Protein AF-A0A353GLT2-F1 (afdb_monomer_lite)

Structure (mmCIF, N/CA/C/O backbone):
data_AF-A0A353GLT2-F1
#
_entry.id   AF-A0A353GLT2-F1
#
loop_
_atom_site.group_PDB
_atom_site.id
_atom_site.type_symbol
_atom_site.label_atom_id
_atom_site.label_alt_id
_atom_site.label_comp_id
_atom_site.label_asym_id
_atom_site.label_entity_id
_atom_site.label_seq_id
_atom_site.pdbx_PDB_ins_code
_atom_site.Cartn_x
_atom_site.Cartn_y
_atom_site.Cartn_z
_atom_site.occupancy
_atom_site.B_iso_or_equiv
_atom_site.auth_seq_id
_atom_site.auth_comp_id
_atom_site.auth_asym_id
_atom_site.auth_atom_id
_atom_site.pdbx_PDB_model_num
ATOM 1 N N . ASP A 1 1 ? -10.070 1.207 3.760 1.00 70.69 1 ASP A N 1
ATOM 2 C CA . ASP A 1 1 ? -9.762 -0.232 3.714 1.00 70.69 1 ASP A CA 1
ATOM 3 C C . ASP A 1 1 ? -10.805 -1.012 4.512 1.00 70.69 1 ASP A C 1
ATOM 5 O O . ASP A 1 1 ? -11.382 -0.436 5.434 1.00 70.69 1 ASP A O 1
ATOM 9 N N . LYS A 1 2 ? -11.068 -2.282 4.187 1.00 75.44 2 LYS A N 1
ATOM 10 C CA . LYS A 1 2 ? -11.924 -3.151 5.017 1.00 75.44 2 LYS A CA 1
ATOM 11 C C . LYS A 1 2 ? -11.294 -3.364 6.392 1.00 75.44 2 LYS A C 1
ATOM 13 O O . LYS A 1 2 ? -11.981 -3.289 7.410 1.00 75.44 2 LYS A O 1
ATOM 18 N N . THR A 1 3 ? -9.976 -3.530 6.427 1.00 83.00 3 THR A N 1
ATOM 19 C CA . THR A 1 3 ? -9.199 -3.740 7.655 1.00 83.00 3 THR A CA 1
ATOM 20 C C . THR A 1 3 ? -9.254 -2.532 8.595 1.00 83.00 3 THR A C 1
ATOM 22 O O . THR A 1 3 ? -9.370 -2.700 9.808 1.00 83.00 3 THR A O 1
ATOM 25 N N . GLN A 1 4 ? -9.346 -1.312 8.059 1.00 86.38 4 GLN A N 1
ATOM 26 C CA . GLN A 1 4 ? -9.577 -0.086 8.841 1.00 86.38 4 GLN A CA 1
ATOM 27 C C . GLN A 1 4 ? -10.949 -0.052 9.530 1.00 86.38 4 GLN A C 1
ATOM 29 O O . GLN A 1 4 ? -11.086 0.472 10.637 1.00 86.38 4 GLN A O 1
ATOM 34 N N . LEU A 1 5 ? -11.982 -0.614 8.901 1.00 81.19 5 LEU A N 1
ATOM 35 C CA . LEU A 1 5 ? -13.311 -0.721 9.504 1.00 81.19 5 LEU A CA 1
ATOM 36 C C . LEU A 1 5 ? -13.355 -1.819 10.580 1.00 81.19 5 LEU A C 1
ATOM 38 O O . LEU A 1 5 ? -14.025 -1.647 11.603 1.00 81.19 5 LEU A O 1
ATOM 42 N N . VAL A 1 6 ? -12.586 -2.900 10.405 1.00 83.56 6 VAL A N 1
ATOM 43 C CA . VAL A 1 6 ? -12.339 -3.907 11.454 1.00 83.56 6 VAL A CA 1
ATOM 44 C C . VAL A 1 6 ? -11.598 -3.273 12.637 1.00 83.56 6 VAL A C 1
ATOM 46 O O . VAL A 1 6 ? -12.031 -3.416 13.783 1.00 83.56 6 VAL A O 1
ATOM 49 N N . ALA A 1 7 ? -10.544 -2.494 12.378 1.00 86.44 7 ALA A N 1
ATOM 50 C CA . ALA A 1 7 ? -9.802 -1.751 13.396 1.00 86.44 7 ALA A CA 1
ATOM 51 C C . ALA A 1 7 ? -10.704 -0.786 14.180 1.00 86.44 7 ALA A C 1
ATOM 53 O O . ALA A 1 7 ? -10.663 -0.761 15.414 1.00 86.44 7 ALA A O 1
ATOM 54 N N . LEU A 1 8 ? -11.565 -0.038 13.482 1.00 87.25 8 LEU A N 1
ATOM 55 C CA . LEU A 1 8 ? -12.556 0.839 14.101 1.00 87.25 8 LEU A CA 1
ATOM 56 C C . LEU A 1 8 ? -13.524 0.050 14.991 1.00 87.25 8 LEU A C 1
ATOM 58 O O . LEU A 1 8 ? -13.690 0.398 16.161 1.00 87.25 8 LEU A O 1
ATOM 62 N N . THR A 1 9 ? -14.116 -1.027 14.473 1.00 83.69 9 THR A N 1
ATOM 63 C CA . THR A 1 9 ? -15.054 -1.881 15.221 1.00 83.69 9 THR A CA 1
ATOM 64 C C . THR A 1 9 ? -14.408 -2.405 16.506 1.00 83.69 9 THR A C 1
ATOM 66 O O . THR A 1 9 ? -14.921 -2.177 17.606 1.00 83.69 9 THR A O 1
ATOM 69 N N . LEU A 1 10 ? -13.212 -2.991 16.412 1.00 86.00 10 LEU A N 1
ATOM 70 C CA . LEU A 1 10 ? -12.469 -3.490 17.573 1.00 86.00 10 LEU A CA 1
ATOM 71 C C . LEU A 1 10 ? -12.121 -2.371 18.566 1.00 86.00 10 LEU A C 1
ATOM 73 O O . LEU A 1 10 ? -12.234 -2.565 19.777 1.00 86.00 10 LEU A O 1
ATOM 77 N N . ALA A 1 11 ? -11.760 -1.180 18.083 1.00 87.75 11 ALA A N 1
ATOM 78 C CA . ALA A 1 11 ? -11.458 -0.027 18.930 1.00 87.75 11 ALA A CA 1
ATOM 79 C C . ALA A 1 11 ? -12.693 0.579 19.619 1.00 87.75 11 ALA A C 1
ATOM 81 O O . ALA A 1 11 ? -12.526 1.294 20.616 1.00 87.75 11 ALA A O 1
ATOM 82 N N . THR A 1 12 ? -13.904 0.339 19.100 1.00 86.19 12 THR A N 1
ATOM 83 C CA . THR A 1 12 ? -15.168 0.712 19.763 1.00 86.19 12 THR A CA 1
ATOM 84 C C . THR A 1 12 ? -15.592 -0.297 20.826 1.00 86.19 12 THR A C 1
ATOM 86 O O . THR A 1 12 ? -16.134 0.106 21.851 1.00 86.19 12 THR A O 1
ATOM 89 N N . CYS A 1 13 ? -15.281 -1.581 20.633 1.00 83.50 13 CYS A N 1
ATOM 90 C CA . CYS A 1 13 ? -15.676 -2.648 21.553 1.00 83.50 13 CYS A CA 1
ATOM 91 C C . CYS A 1 13 ? -14.658 -2.925 22.669 1.00 83.50 13 CYS A C 1
ATOM 93 O O . CYS A 1 13 ? -15.031 -3.395 23.743 1.00 83.50 13 CYS A O 1
ATOM 95 N N . TYR A 1 14 ? -13.377 -2.616 22.447 1.00 86.50 14 TYR A N 1
ATOM 96 C CA . TYR A 1 14 ? -12.291 -2.911 23.383 1.00 86.50 14 TYR A CA 1
ATOM 97 C C . TYR A 1 14 ? -11.429 -1.685 23.706 1.00 86.50 14 TYR A C 1
ATOM 99 O O . TYR A 1 14 ? -11.535 -0.618 23.100 1.00 86.50 14 TYR A O 1
ATOM 107 N N . ASN A 1 15 ? -10.527 -1.839 24.684 1.00 89.62 15 ASN A N 1
ATOM 108 C CA . ASN A 1 15 ? -9.587 -0.785 25.056 1.00 89.62 15 ASN A CA 1
ATOM 109 C C . ASN A 1 15 ? -8.701 -0.404 23.858 1.00 89.62 15 ASN A C 1
ATOM 111 O O . ASN A 1 15 ? -7.889 -1.202 23.390 1.00 89.62 15 ASN A O 1
ATOM 115 N N . THR A 1 16 ? -8.816 0.847 23.410 1.00 88.88 16 THR A N 1
ATOM 116 C CA . THR A 1 16 ? -8.145 1.345 22.201 1.00 88.88 16 THR A CA 1
ATOM 117 C C . THR A 1 16 ? -6.628 1.219 22.256 1.00 88.88 16 THR A C 1
ATOM 119 O O . THR A 1 16 ? -6.019 0.944 21.231 1.00 88.88 16 THR A O 1
ATOM 122 N N . LYS A 1 17 ? -6.000 1.342 23.433 1.00 91.75 17 LYS A N 1
ATOM 123 C CA . LYS A 1 17 ? -4.542 1.179 23.553 1.00 91.75 17 LYS A CA 1
ATOM 124 C C . LYS A 1 17 ? -4.117 -0.258 23.249 1.00 91.75 17 LYS A C 1
ATOM 126 O O . LYS A 1 17 ? -3.126 -0.467 22.565 1.00 91.75 17 LYS A O 1
ATOM 131 N N . VAL A 1 18 ? -4.878 -1.239 23.737 1.00 91.06 18 VAL A N 1
ATOM 132 C CA . VAL A 1 18 ? -4.608 -2.666 23.492 1.00 91.06 18 VAL A CA 1
ATOM 133 C C . VAL A 1 18 ? -4.852 -3.014 22.025 1.00 91.06 18 VAL A C 1
ATOM 135 O O . VAL A 1 18 ? -4.057 -3.739 21.435 1.00 91.06 18 VAL A O 1
ATOM 138 N N . VAL A 1 19 ? -5.913 -2.459 21.432 1.00 90.94 19 VAL A N 1
ATOM 139 C CA . VAL A 1 19 ? -6.234 -2.638 20.008 1.00 90.94 19 VAL A CA 1
ATOM 140 C C . VAL A 1 19 ? -5.130 -2.058 19.124 1.00 90.94 19 VAL A C 1
ATOM 142 O O . VAL A 1 19 ? -4.618 -2.768 18.268 1.00 90.94 19 VAL A O 1
ATOM 145 N N . LEU A 1 20 ? -4.695 -0.820 19.379 1.00 92.31 20 LEU A N 1
ATOM 146 C CA . LEU A 1 20 ? -3.608 -0.185 18.626 1.00 92.31 20 LEU A CA 1
ATOM 147 C C . LEU A 1 20 ? -2.301 -0.977 18.714 1.00 92.31 20 LEU A C 1
ATOM 149 O O . LEU A 1 20 ? -1.625 -1.136 17.706 1.00 92.31 20 LEU A O 1
ATOM 153 N N . TRP A 1 21 ? -1.962 -1.520 19.886 1.00 94.69 21 TRP A N 1
ATOM 154 C CA . TRP A 1 21 ? -0.794 -2.392 20.019 1.00 94.69 21 TRP A CA 1
ATOM 155 C C . TRP A 1 21 ? -0.944 -3.705 19.243 1.00 94.69 21 TRP A C 1
ATOM 157 O O . TRP A 1 21 ? 0.027 -4.159 18.640 1.00 94.69 21 TRP A O 1
ATOM 167 N N . GLY A 1 22 ? -2.134 -4.312 19.246 1.00 93.56 22 GLY A N 1
ATOM 168 C CA . GLY A 1 22 ? -2.417 -5.522 18.468 1.00 93.56 22 GLY A CA 1
ATOM 169 C C . GLY A 1 22 ? -2.283 -5.286 16.962 1.00 93.56 22 GLY A C 1
ATOM 170 O O . GLY A 1 22 ? -1.618 -6.067 16.284 1.00 93.56 22 GLY A O 1
ATOM 171 N N . ILE A 1 23 ? -2.849 -4.180 16.470 1.00 93.69 23 ILE A N 1
ATOM 172 C CA . ILE A 1 23 ? -2.723 -3.738 15.074 1.00 93.69 23 ILE A CA 1
ATOM 173 C C . ILE A 1 23 ? -1.253 -3.481 14.747 1.00 93.69 23 ILE A C 1
ATOM 175 O O . ILE A 1 23 ? -0.729 -4.106 13.841 1.00 93.69 23 ILE A O 1
ATOM 179 N N . PHE A 1 24 ? -0.552 -2.667 15.543 1.00 95.50 24 PHE A N 1
ATOM 180 C CA . PHE A 1 24 ? 0.855 -2.327 15.311 1.00 95.50 24 PHE A CA 1
ATOM 181 C C . PHE A 1 24 ? 1.741 -3.561 15.104 1.00 95.50 24 PHE A C 1
ATOM 183 O O . PHE A 1 24 ? 2.490 -3.628 14.132 1.00 95.50 24 PHE A O 1
ATOM 190 N N . TRP A 1 25 ? 1.656 -4.551 15.998 1.00 96.06 25 TRP A N 1
ATOM 191 C CA . TRP A 1 25 ? 2.463 -5.767 15.874 1.00 96.06 25 TRP A CA 1
ATOM 192 C C . TRP A 1 25 ? 2.045 -6.630 14.684 1.00 96.06 25 TRP A C 1
ATOM 194 O O . TRP A 1 25 ? 2.903 -7.253 14.052 1.00 96.06 25 TRP A O 1
ATOM 204 N N . SER A 1 26 ? 0.753 -6.652 14.362 1.00 94.31 26 SER A N 1
ATOM 205 C CA . SER A 1 26 ? 0.239 -7.350 13.187 1.00 94.31 26 SER A CA 1
ATOM 206 C C . SER A 1 26 ? 0.770 -6.722 11.898 1.00 94.31 26 SER A C 1
ATOM 208 O O . SER A 1 26 ? 1.433 -7.401 11.112 1.00 94.31 26 SER A O 1
ATOM 210 N N . THR A 1 27 ? 0.611 -5.404 11.756 1.00 94.00 27 THR A N 1
ATOM 211 C CA . THR A 1 27 ? 1.159 -4.592 10.668 1.00 94.00 27 THR A CA 1
ATOM 212 C C . THR A 1 27 ? 2.665 -4.800 10.533 1.00 94.00 27 THR A C 1
ATOM 214 O O . THR A 1 27 ? 3.154 -5.118 9.455 1.00 94.00 27 THR A O 1
ATOM 217 N N . LEU A 1 28 ? 3.423 -4.711 11.627 1.00 95.62 28 LEU A N 1
ATOM 218 C CA . LEU A 1 28 ? 4.871 -4.921 11.593 1.00 95.62 28 LEU A CA 1
ATOM 219 C C . LEU A 1 28 ? 5.236 -6.295 11.006 1.00 95.62 28 LEU A C 1
ATOM 221 O O . LEU A 1 28 ? 6.140 -6.389 10.175 1.00 95.62 28 LEU A O 1
ATOM 225 N N . THR A 1 29 ? 4.513 -7.340 11.420 1.00 95.31 29 THR A N 1
ATOM 226 C CA . THR A 1 29 ? 4.742 -8.729 10.995 1.00 95.31 29 THR A CA 1
ATOM 227 C C . THR A 1 29 ? 4.375 -8.947 9.531 1.00 95.31 29 THR A C 1
ATOM 229 O O . THR A 1 29 ? 5.128 -9.578 8.787 1.00 95.31 29 THR A O 1
ATOM 232 N N . ILE A 1 30 ? 3.239 -8.418 9.082 1.00 95.19 30 ILE A N 1
ATOM 233 C CA . ILE A 1 30 ? 2.809 -8.621 7.699 1.00 95.19 30 ILE A CA 1
ATOM 234 C C . ILE A 1 30 ? 3.645 -7.785 6.729 1.00 95.19 30 ILE A C 1
ATOM 236 O O . ILE A 1 30 ? 4.042 -8.281 5.678 1.00 95.19 30 ILE A O 1
ATOM 240 N N . HIS A 1 31 ? 4.033 -6.568 7.117 1.00 95.25 31 HIS A N 1
ATOM 241 C CA . HIS A 1 31 ? 4.863 -5.696 6.290 1.00 95.25 31 HIS A CA 1
ATOM 242 C C . HIS A 1 31 ? 6.308 -6.191 6.189 1.00 95.25 31 HIS A C 1
ATOM 244 O O . HIS A 1 31 ? 6.886 -6.118 5.105 1.00 95.25 31 HIS A O 1
ATOM 250 N N . ILE A 1 32 ? 6.903 -6.734 7.264 1.00 96.19 32 ILE A N 1
ATOM 251 C CA . ILE A 1 32 ? 8.247 -7.333 7.171 1.00 96.19 32 ILE A CA 1
ATOM 252 C C . ILE A 1 32 ? 8.231 -8.576 6.277 1.00 96.19 32 ILE A C 1
ATOM 254 O O . ILE A 1 32 ? 9.128 -8.751 5.451 1.00 96.19 32 ILE A O 1
ATOM 258 N N . PHE A 1 33 ? 7.189 -9.406 6.389 1.00 96.00 33 PHE A N 1
ATOM 259 C CA . PHE A 1 33 ? 7.011 -10.588 5.552 1.00 96.00 33 PHE A CA 1
ATOM 260 C C . PHE A 1 33 ? 6.812 -10.205 4.082 1.00 96.00 33 PHE A C 1
ATOM 262 O O . PHE A 1 33 ? 7.517 -10.696 3.201 1.00 96.00 33 PHE A O 1
ATOM 269 N N . SER A 1 34 ? 5.918 -9.253 3.825 1.00 95.50 34 SER A N 1
ATOM 270 C CA . SER A 1 34 ? 5.623 -8.727 2.497 1.00 95.50 34 SER A CA 1
ATOM 271 C C . SER A 1 34 ? 6.847 -8.090 1.839 1.00 95.50 34 SER A C 1
ATOM 273 O O . SER A 1 34 ? 7.169 -8.397 0.691 1.00 95.50 34 SER A O 1
ATOM 275 N N . ALA A 1 35 ? 7.565 -7.227 2.560 1.00 95.50 35 ALA A N 1
ATOM 276 C CA . ALA A 1 35 ? 8.791 -6.623 2.057 1.00 95.50 35 ALA A CA 1
ATOM 277 C C . ALA A 1 35 ? 9.889 -7.678 1.847 1.00 95.50 35 ALA A C 1
ATOM 279 O O . ALA A 1 35 ? 10.678 -7.568 0.910 1.00 95.50 35 ALA A O 1
ATOM 280 N N . GLY A 1 36 ? 9.923 -8.722 2.681 1.00 95.38 36 GLY A N 1
ATOM 281 C CA . GLY A 1 36 ? 10.825 -9.861 2.534 1.00 95.38 36 GLY A CA 1
ATOM 282 C C . GLY A 1 36 ? 10.584 -10.611 1.226 1.00 95.38 36 GLY A C 1
ATOM 283 O O . GLY A 1 36 ? 11.531 -10.834 0.476 1.00 95.38 36 GLY A O 1
ATOM 284 N N . ILE A 1 37 ? 9.323 -10.920 0.906 1.00 94.69 37 ILE A N 1
ATOM 285 C CA . ILE A 1 37 ? 8.940 -11.517 -0.384 1.00 94.69 37 ILE A CA 1
ATOM 286 C C . ILE A 1 37 ? 9.356 -10.602 -1.538 1.00 94.69 37 ILE A C 1
ATOM 288 O O . ILE A 1 37 ? 9.985 -11.068 -2.487 1.00 94.69 37 ILE A O 1
ATOM 292 N N . GLY A 1 38 ? 9.057 -9.303 -1.443 1.00 93.44 38 GLY A N 1
ATOM 293 C CA . GLY A 1 38 ? 9.443 -8.327 -2.464 1.00 93.44 38 GLY A CA 1
ATOM 294 C C . GLY A 1 38 ? 10.950 -8.318 -2.706 1.00 93.44 38 GLY A C 1
ATOM 295 O O . GLY A 1 38 ? 11.388 -8.455 -3.843 1.00 93.44 38 GLY A O 1
ATOM 296 N N . ARG A 1 39 ? 11.753 -8.290 -1.638 1.00 94.50 39 ARG A N 1
ATOM 297 C CA . ARG A 1 39 ? 13.218 -8.363 -1.720 1.00 94.50 39 ARG A CA 1
ATOM 298 C C . ARG A 1 39 ? 13.706 -9.652 -2.387 1.00 94.50 39 ARG A C 1
ATOM 300 O O . ARG A 1 39 ? 14.653 -9.596 -3.168 1.00 94.50 39 ARG A O 1
ATOM 307 N N . LEU A 1 40 ? 13.098 -10.798 -2.072 1.00 93.25 40 LEU A N 1
ATOM 308 C CA . LEU A 1 40 ? 13.457 -12.078 -2.690 1.00 93.25 40 LEU A CA 1
ATOM 309 C C . LEU A 1 40 ? 13.174 -12.055 -4.195 1.00 93.25 40 LEU A C 1
ATOM 311 O O . LEU A 1 40 ? 14.047 -12.399 -4.984 1.00 93.25 40 LEU A O 1
ATOM 315 N N . ILE A 1 41 ? 11.994 -11.583 -4.598 1.00 90.62 41 ILE A N 1
ATOM 316 C CA . ILE A 1 41 ? 11.620 -11.442 -6.013 1.00 90.62 41 ILE A CA 1
ATOM 317 C C . ILE A 1 41 ? 12.554 -10.449 -6.723 1.00 90.62 41 ILE A C 1
ATOM 319 O O . ILE A 1 41 ? 13.069 -10.739 -7.804 1.00 90.62 41 ILE A O 1
ATOM 323 N N . GLY A 1 42 ? 12.816 -9.303 -6.091 1.00 88.38 42 GLY A N 1
ATOM 324 C CA . GLY A 1 42 ? 13.656 -8.234 -6.626 1.00 8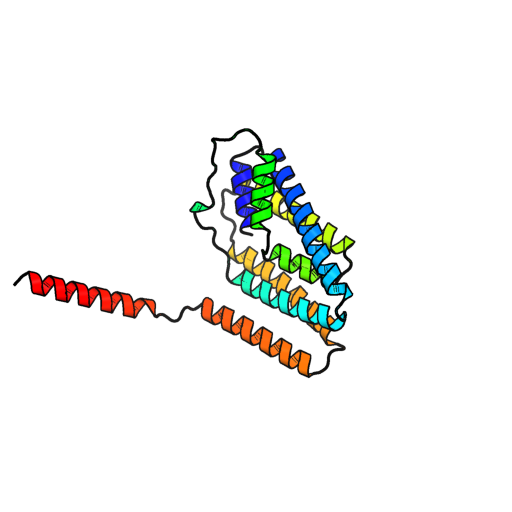8.38 42 GLY A CA 1
ATOM 325 C C . GLY A 1 42 ? 15.118 -8.636 -6.825 1.00 88.38 42 GLY A C 1
ATOM 326 O O . GLY A 1 42 ? 15.778 -8.131 -7.726 1.00 88.38 42 GLY A O 1
ATOM 327 N N . GLY A 1 43 ? 15.622 -9.589 -6.035 1.00 87.56 43 GLY A N 1
ATOM 328 C CA . GLY A 1 43 ? 16.978 -10.122 -6.186 1.00 87.56 43 GLY A CA 1
ATOM 329 C C . GLY A 1 43 ? 17.173 -11.043 -7.396 1.00 87.56 43 GLY A C 1
ATOM 330 O O . GLY A 1 43 ? 18.313 -11.287 -7.788 1.00 87.56 43 GLY A O 1
ATOM 331 N N . HIS A 1 44 ? 16.090 -11.554 -7.988 1.00 90.75 44 HIS A N 1
ATOM 332 C CA . HIS A 1 44 ? 16.145 -12.537 -9.076 1.00 90.75 44 HIS A CA 1
ATOM 333 C C . HIS A 1 44 ? 15.688 -11.999 -10.436 1.00 90.75 44 HIS A C 1
ATOM 335 O O . HIS A 1 44 ? 15.901 -12.663 -11.451 1.00 90.75 44 HIS A O 1
ATOM 341 N N . LEU A 1 45 ? 15.075 -10.816 -10.481 1.00 86.81 45 LEU A N 1
ATOM 342 C CA . LEU A 1 45 ? 14.538 -10.227 -11.705 1.00 86.81 45 LEU A CA 1
ATOM 343 C C . LEU A 1 45 ? 15.307 -8.956 -12.105 1.00 86.81 45 LEU A C 1
ATOM 345 O O . LEU A 1 45 ? 15.782 -8.223 -11.239 1.00 86.81 45 LEU A O 1
ATOM 349 N N . PRO A 1 46 ? 15.425 -8.643 -13.409 1.00 89.44 46 PRO A N 1
ATOM 350 C CA . PRO A 1 46 ? 16.029 -7.387 -13.842 1.00 89.44 46 PRO A CA 1
ATOM 351 C C . PRO A 1 46 ? 15.202 -6.182 -13.377 1.00 89.44 46 PRO A C 1
ATOM 353 O O . PRO A 1 46 ? 13.990 -6.145 -13.592 1.00 89.44 46 PRO A O 1
ATOM 356 N N . THR A 1 47 ? 15.860 -5.156 -12.834 1.00 87.56 47 THR A N 1
ATOM 357 C CA . THR A 1 47 ? 15.215 -3.955 -12.270 1.00 87.56 47 THR A CA 1
ATOM 358 C C . THR A 1 47 ? 14.219 -3.301 -13.233 1.00 87.56 47 THR A C 1
ATOM 360 O O . THR A 1 47 ? 13.095 -3.017 -12.842 1.00 87.56 47 THR A O 1
ATOM 363 N N . ASN A 1 48 ? 14.551 -3.174 -14.521 1.00 90.56 48 ASN A N 1
ATOM 364 C CA . ASN A 1 48 ? 13.654 -2.567 -15.518 1.00 90.56 48 ASN A CA 1
ATOM 365 C C . ASN A 1 48 ? 12.308 -3.315 -15.630 1.00 90.56 48 ASN A C 1
ATOM 367 O O . ASN A 1 48 ? 11.244 -2.701 -15.660 1.00 90.56 48 ASN A O 1
ATOM 371 N N . TRP A 1 49 ? 12.350 -4.654 -15.633 1.00 90.38 49 TRP A N 1
ATOM 372 C CA . TRP A 1 49 ? 11.148 -5.491 -15.662 1.00 90.38 49 TRP A CA 1
ATOM 373 C C . TRP A 1 49 ? 10.352 -5.379 -14.367 1.00 90.38 49 TRP A C 1
ATOM 375 O O . TRP A 1 49 ? 9.124 -5.374 -14.413 1.00 90.38 49 TRP A O 1
ATOM 385 N N . ILE A 1 50 ? 11.038 -5.259 -13.228 1.00 90.75 50 ILE A N 1
ATOM 386 C CA . ILE A 1 50 ? 10.383 -5.101 -11.932 1.00 90.75 50 ILE A CA 1
ATOM 387 C C . ILE A 1 50 ? 9.636 -3.768 -11.862 1.00 90.75 50 ILE A C 1
ATOM 389 O O . ILE A 1 50 ? 8.456 -3.780 -11.534 1.00 90.75 50 ILE A O 1
ATOM 393 N N . HIS A 1 51 ? 10.270 -2.640 -12.203 1.00 90.88 51 HIS A N 1
ATOM 394 C CA . HIS A 1 51 ? 9.604 -1.328 -12.187 1.00 90.88 51 HIS A CA 1
ATOM 395 C C . HIS A 1 51 ? 8.418 -1.295 -13.158 1.00 90.88 51 HIS A C 1
ATOM 397 O O . HIS A 1 51 ? 7.333 -0.838 -12.799 1.00 90.88 51 HIS A O 1
ATOM 403 N N . PHE A 1 52 ? 8.577 -1.872 -14.352 1.00 93.19 52 PHE A N 1
ATOM 404 C CA . PHE A 1 52 ? 7.502 -1.930 -15.339 1.00 93.19 52 PHE A CA 1
ATOM 405 C C . PHE A 1 52 ? 6.318 -2.788 -14.863 1.00 93.19 52 PHE A C 1
ATOM 407 O O . PHE A 1 52 ? 5.169 -2.347 -14.905 1.00 93.19 52 PHE A O 1
ATOM 414 N N . ALA A 1 53 ? 6.587 -3.994 -14.352 1.00 92.69 53 ALA A N 1
ATOM 415 C CA . ALA A 1 53 ? 5.559 -4.880 -13.807 1.00 92.69 53 ALA A CA 1
ATOM 416 C C . ALA A 1 53 ? 4.897 -4.292 -12.553 1.00 92.69 53 ALA A C 1
ATOM 418 O O . ALA A 1 53 ? 3.679 -4.385 -12.400 1.00 92.69 53 ALA A O 1
ATOM 419 N N . ALA A 1 54 ? 5.680 -3.643 -11.690 1.00 91.94 54 ALA A N 1
ATOM 420 C CA . ALA A 1 54 ? 5.177 -2.930 -10.530 1.00 91.94 54 ALA A CA 1
ATOM 421 C C . ALA A 1 54 ? 4.201 -1.837 -10.948 1.00 91.94 54 ALA A C 1
ATOM 423 O O . ALA A 1 54 ? 3.090 -1.775 -10.427 1.00 91.94 54 ALA A O 1
ATOM 424 N N . GLY A 1 55 ? 4.566 -1.032 -11.944 1.00 93.94 55 GLY A N 1
ATOM 425 C CA . GLY A 1 55 ? 3.691 0.011 -12.447 1.00 93.94 55 GLY A CA 1
ATOM 426 C C . GLY A 1 55 ? 2.370 -0.534 -13.006 1.00 93.94 55 GLY A C 1
ATOM 427 O O . GLY A 1 55 ? 1.308 -0.013 -12.667 1.00 93.94 55 GLY A O 1
ATOM 428 N N . LEU A 1 56 ? 2.396 -1.651 -13.747 1.00 95.19 56 LEU A N 1
ATOM 429 C CA . LEU A 1 56 ? 1.175 -2.351 -14.182 1.00 95.19 56 LEU A CA 1
ATOM 430 C C . LEU A 1 56 ? 0.322 -2.840 -12.998 1.00 95.19 56 LEU A C 1
ATOM 432 O O . LEU A 1 56 ? -0.904 -2.713 -13.031 1.00 95.19 56 LEU A O 1
ATOM 436 N N . ALA A 1 57 ? 0.950 -3.362 -11.941 1.00 93.56 57 ALA A N 1
ATOM 437 C CA . ALA A 1 57 ? 0.248 -3.774 -10.727 1.00 93.56 57 ALA A CA 1
ATOM 438 C C . ALA A 1 57 ? -0.413 -2.579 -10.017 1.00 93.56 57 ALA A C 1
ATOM 440 O O . ALA A 1 57 ? -1.579 -2.673 -9.640 1.00 93.56 57 ALA A O 1
ATOM 441 N N . PHE A 1 58 ? 0.269 -1.432 -9.921 1.00 93.88 58 PHE A N 1
ATOM 442 C CA . PHE A 1 58 ? -0.291 -0.184 -9.386 1.00 93.88 58 PHE A CA 1
ATOM 443 C C . PHE A 1 58 ? -1.508 0.304 -10.193 1.00 93.88 58 PHE A C 1
ATOM 445 O O . PHE A 1 58 ? -2.507 0.707 -9.594 1.00 93.88 58 PHE A O 1
ATOM 452 N N . ILE A 1 59 ? -1.493 0.192 -11.530 1.00 95.44 59 ILE A N 1
ATOM 453 C CA . ILE A 1 59 ? -2.691 0.449 -12.351 1.00 95.44 59 ILE A CA 1
ATOM 454 C C . ILE A 1 59 ? -3.825 -0.519 -11.983 1.00 95.44 59 ILE A C 1
ATOM 456 O O . ILE A 1 59 ? -4.965 -0.095 -11.780 1.00 95.44 59 ILE A O 1
ATOM 460 N N . GLY A 1 60 ? -3.520 -1.810 -11.835 1.00 92.88 60 GLY A N 1
ATOM 461 C CA . GLY A 1 60 ? -4.485 -2.812 -11.379 1.00 92.88 60 GLY A CA 1
ATOM 462 C C . GLY A 1 60 ? -5.091 -2.485 -10.010 1.00 92.88 60 GLY A C 1
ATOM 463 O O . GLY A 1 60 ? -6.313 -2.528 -9.855 1.00 92.88 60 GLY A O 1
ATOM 464 N N . PHE A 1 61 ? -4.271 -2.091 -9.033 1.00 91.00 61 PHE A N 1
ATOM 465 C CA . PHE A 1 61 ? -4.732 -1.704 -7.698 1.00 91.00 61 PHE A CA 1
ATOM 466 C C . PHE A 1 61 ? -5.577 -0.431 -7.716 1.00 91.00 61 PHE A C 1
ATOM 468 O O . PHE A 1 61 ? -6.575 -0.370 -6.998 1.00 91.00 61 PHE A O 1
ATOM 475 N N . GLY A 1 62 ? -5.249 0.552 -8.559 1.00 92.44 62 GLY A N 1
ATOM 476 C CA . GLY A 1 62 ? -6.078 1.745 -8.748 1.00 92.44 62 GLY A CA 1
ATOM 477 C C . GLY A 1 62 ? -7.465 1.404 -9.302 1.00 92.44 62 GLY A C 1
ATOM 478 O O . GLY A 1 62 ? -8.479 1.848 -8.763 1.00 92.44 62 GLY A O 1
ATOM 479 N N . LEU A 1 63 ? -7.534 0.533 -10.315 1.00 92.25 63 LEU A N 1
ATOM 480 C CA . LEU A 1 63 ? -8.809 0.052 -10.861 1.00 92.25 63 LEU A CA 1
ATOM 481 C C . LEU A 1 63 ? -9.605 -0.761 -9.835 1.00 92.25 63 LEU A C 1
ATOM 483 O O . LEU A 1 63 ? -10.806 -0.544 -9.678 1.00 92.25 63 LEU A O 1
ATOM 487 N N . TRP A 1 64 ? -8.955 -1.663 -9.095 1.00 88.62 64 TRP A N 1
ATOM 488 C CA . TRP A 1 64 ? -9.628 -2.409 -8.033 1.00 88.62 64 TRP A CA 1
ATOM 489 C C . TRP A 1 64 ? -10.156 -1.453 -6.959 1.00 88.62 64 TRP A C 1
ATOM 491 O O . TRP A 1 64 ? -11.308 -1.557 -6.548 1.00 88.62 64 TRP A O 1
ATOM 501 N N . THR A 1 65 ? -9.361 -0.478 -6.528 1.00 87.25 65 THR A N 1
ATOM 502 C CA . THR A 1 65 ? -9.760 0.489 -5.495 1.00 87.25 65 THR A CA 1
ATOM 503 C C . THR A 1 65 ? -10.986 1.309 -5.909 1.00 87.25 65 THR A C 1
ATOM 505 O O . THR A 1 65 ? -11.894 1.474 -5.094 1.00 87.25 65 THR A O 1
ATOM 508 N N . LEU A 1 66 ? -11.096 1.723 -7.180 1.00 87.12 66 LEU A N 1
ATOM 509 C CA . LEU A 1 66 ? -12.291 2.402 -7.713 1.00 87.12 66 LEU A CA 1
ATOM 510 C C . LEU A 1 66 ? -13.563 1.548 -7.701 1.00 87.12 66 LEU A C 1
ATOM 512 O O . LEU A 1 66 ? -14.667 2.097 -7.722 1.00 87.12 66 LEU A O 1
ATOM 516 N N . ARG A 1 67 ? -13.434 0.217 -7.716 1.00 83.50 67 ARG A N 1
ATOM 51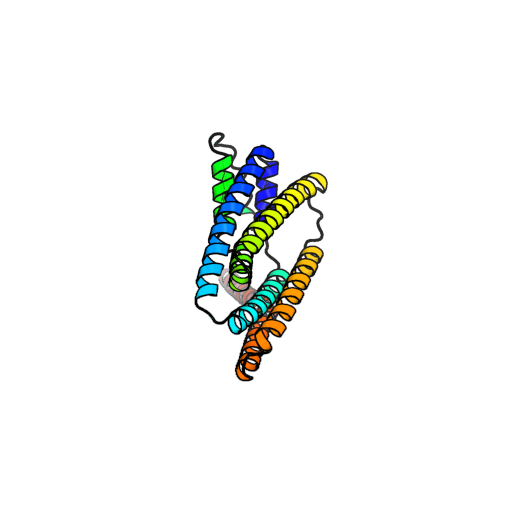7 C CA . ARG A 1 67 ? -14.587 -0.692 -7.651 1.00 83.50 67 ARG A CA 1
ATOM 518 C C . ARG A 1 67 ? -15.290 -0.600 -6.294 1.00 83.50 67 ARG A C 1
ATOM 520 O O . ARG A 1 67 ? -16.501 -0.804 -6.227 1.00 83.50 67 ARG A O 1
ATOM 527 N N . GLY A 1 68 ? -14.535 -0.266 -5.251 1.00 72.94 68 GLY A N 1
ATOM 528 C CA . GLY A 1 68 ? -14.985 -0.309 -3.871 1.00 72.94 68 GLY A CA 1
ATOM 529 C C . GLY A 1 68 ? -15.035 -1.733 -3.323 1.00 72.94 68 GLY A C 1
ATOM 530 O O . GLY A 1 68 ? -15.107 -2.719 -4.063 1.00 72.94 68 GLY A O 1
ATOM 531 N N . ASP A 1 69 ? -14.975 -1.818 -2.002 1.00 66.12 69 ASP A N 1
ATOM 532 C CA . ASP A 1 69 ? -14.984 -3.058 -1.242 1.00 66.12 69 ASP A CA 1
ATOM 533 C C . ASP A 1 69 ? -16.006 -2.901 -0.111 1.00 66.12 69 ASP A C 1
ATOM 535 O O . ASP A 1 69 ? -15.798 -2.117 0.809 1.00 66.12 69 ASP A O 1
ATOM 539 N N . SER A 1 70 ? -17.124 -3.626 -0.176 1.00 56.78 70 SER A N 1
ATOM 540 C CA . SER A 1 70 ? -18.136 -3.613 0.885 1.00 56.78 70 SER A CA 1
ATOM 541 C C . SER A 1 70 ? -17.777 -4.611 1.983 1.00 56.78 70 SER A C 1
ATOM 543 O O . SER A 1 70 ? -17.356 -5.737 1.692 1.00 56.78 70 SER A O 1
ATOM 545 N N . LEU A 1 71 ? -17.954 -4.212 3.240 1.00 52.75 71 LEU A N 1
ATOM 546 C CA . LEU A 1 71 ? -17.994 -5.156 4.354 1.00 52.75 71 LEU A CA 1
ATOM 547 C C . LEU A 1 71 ? -19.312 -5.924 4.330 1.00 52.75 71 LEU A C 1
ATOM 549 O O . LEU A 1 71 ? -20.360 -5.321 4.098 1.00 52.75 71 LEU A O 1
ATOM 553 N N . ASP A 1 72 ? -19.252 -7.225 4.591 1.00 53.62 72 ASP A N 1
ATOM 554 C CA . ASP A 1 72 ? -20.453 -8.004 4.877 1.00 53.62 72 ASP A CA 1
ATOM 555 C C . ASP A 1 72 ? -20.835 -7.786 6.350 1.00 53.62 72 ASP A C 1
ATOM 557 O O . ASP A 1 72 ? -19.969 -7.741 7.227 1.00 53.62 72 ASP A O 1
ATOM 561 N N . ASP A 1 73 ? -22.123 -7.612 6.649 1.00 51.28 73 ASP A N 1
ATOM 562 C CA . ASP A 1 73 ? -22.577 -7.220 7.995 1.00 51.28 73 ASP A CA 1
ATOM 563 C C . ASP A 1 73 ? -22.264 -8.272 9.079 1.00 51.28 73 ASP A C 1
ATOM 565 O O . ASP A 1 73 ? -22.225 -7.950 10.268 1.00 51.28 73 ASP A O 1
ATOM 569 N N . ASN A 1 74 ? -21.958 -9.506 8.668 1.00 49.44 74 ASN A N 1
ATOM 570 C CA . ASN A 1 74 ? -21.560 -10.615 9.535 1.00 49.44 74 ASN A CA 1
ATOM 571 C C . ASN A 1 74 ? -20.142 -10.475 10.123 1.00 49.44 74 ASN A C 1
ATOM 573 O O . ASN A 1 74 ? -19.815 -11.154 11.094 1.00 49.44 74 ASN A O 1
ATOM 577 N N . GLU A 1 75 ? -19.305 -9.584 9.583 1.00 55.56 75 GLU A N 1
ATOM 578 C CA . GLU A 1 75 ? -17.921 -9.360 10.040 1.00 55.56 75 GLU A CA 1
ATOM 579 C C . GLU A 1 75 ? -17.841 -8.428 11.277 1.00 55.56 75 GLU A C 1
ATOM 581 O O . GLU A 1 75 ? -16.761 -8.124 11.779 1.00 55.56 75 GLU A O 1
ATOM 586 N N . LYS A 1 76 ? -18.996 -7.980 11.805 1.00 55.75 76 LYS A N 1
ATOM 587 C CA . LYS A 1 76 ? -19.141 -7.020 12.922 1.00 55.75 76 LYS A CA 1
ATOM 588 C C . LYS A 1 76 ? -19.370 -7.663 14.303 1.00 55.75 76 LYS A C 1
ATOM 590 O O . LYS A 1 76 ? -19.998 -7.048 15.168 1.00 55.75 76 LYS A O 1
ATOM 595 N N . SER A 1 77 ? -18.911 -8.888 14.560 1.00 54.88 77 SER A N 1
ATOM 596 C CA . SER A 1 77 ? -19.192 -9.540 15.847 1.00 54.88 77 SER A CA 1
ATOM 597 C C . SER A 1 77 ? -18.230 -9.083 16.954 1.00 54.88 77 SER A C 1
ATOM 599 O O . SER A 1 77 ? -17.116 -9.576 17.127 1.00 54.88 77 SER A O 1
ATOM 601 N N . CYS A 1 78 ? -18.682 -8.137 17.779 1.00 65.31 78 CYS A N 1
ATOM 602 C CA . CYS A 1 78 ? -18.055 -7.883 19.075 1.00 65.31 78 CYS A CA 1
ATOM 603 C C . CYS A 1 78 ? -18.428 -8.995 20.055 1.00 65.31 78 CYS A C 1
ATOM 605 O O . CYS A 1 78 ? -19.301 -8.837 20.910 1.00 65.31 78 CYS A O 1
ATOM 607 N N . ASP A 1 79 ? -17.767 -10.139 19.900 1.00 62.03 79 ASP A N 1
ATOM 608 C CA . ASP A 1 79 ? -18.052 -11.323 20.695 1.00 62.03 79 ASP A CA 1
ATOM 609 C C . ASP A 1 79 ? -17.490 -11.150 22.115 1.00 62.03 79 ASP A C 1
ATOM 611 O O . ASP A 1 79 ? -16.299 -11.303 22.399 1.00 62.03 79 ASP A O 1
ATOM 615 N N . THR A 1 80 ? -18.363 -10.727 23.027 1.00 56.47 80 THR A N 1
ATOM 616 C CA . THR A 1 80 ? -18.006 -10.131 24.326 1.00 56.47 80 THR A CA 1
ATOM 617 C C . THR A 1 80 ? -17.659 -11.170 25.403 1.00 56.47 80 THR A C 1
ATOM 619 O O . THR A 1 80 ? -17.410 -10.819 26.560 1.00 56.47 80 THR A O 1
ATOM 622 N N . HIS A 1 81 ? -17.592 -12.457 25.042 1.00 56.91 81 HIS A N 1
ATOM 623 C CA . HIS A 1 81 ? -17.502 -13.573 25.988 1.00 56.91 81 HIS A CA 1
ATOM 624 C C . HIS A 1 81 ? -16.079 -14.050 26.349 1.00 56.91 81 HIS A C 1
ATOM 626 O O . HIS A 1 81 ? -15.934 -14.861 27.266 1.00 56.91 81 HIS A O 1
ATOM 632 N N . LYS A 1 82 ? -15.002 -13.523 25.742 1.00 55.06 82 LYS A N 1
ATOM 633 C CA . LYS A 1 82 ? -13.609 -13.853 26.133 1.00 55.06 82 LYS A CA 1
ATOM 634 C C . LYS A 1 82 ? -12.783 -12.613 26.495 1.00 55.06 82 LYS A C 1
ATOM 636 O O . LYS A 1 82 ? -12.225 -11.940 25.639 1.00 55.06 82 LYS A O 1
ATOM 641 N N . LYS A 1 83 ? -12.625 -12.349 27.801 1.00 56.97 83 LYS A N 1
ATOM 642 C CA . LYS A 1 83 ? -11.792 -11.241 28.325 1.00 56.97 83 LYS A CA 1
ATOM 643 C C . LYS A 1 83 ? -10.275 -11.510 28.304 1.00 56.97 83 LYS A C 1
ATOM 645 O O . LYS A 1 83 ? -9.496 -10.564 28.389 1.00 56.97 83 LYS A O 1
ATOM 650 N N . ARG A 1 84 ? -9.821 -12.770 28.214 1.00 59.38 84 ARG A N 1
ATOM 651 C CA . ARG A 1 84 ? -8.381 -13.114 28.163 1.00 59.38 84 ARG A CA 1
ATOM 652 C C . ARG A 1 84 ? -7.917 -13.203 26.709 1.00 59.38 84 ARG A C 1
ATOM 654 O O . ARG A 1 84 ? -8.447 -14.006 25.954 1.00 59.38 84 ARG A O 1
ATOM 661 N N . GLY A 1 85 ? -6.910 -12.403 26.352 1.00 83.94 85 GLY A N 1
ATOM 662 C CA . GLY A 1 85 ? -6.244 -12.472 25.045 1.00 83.94 85 GLY A CA 1
ATOM 663 C C . GLY A 1 85 ? -6.708 -11.462 23.992 1.00 83.94 85 GLY A C 1
ATOM 664 O O . GLY A 1 85 ? -6.481 -11.710 22.816 1.00 83.94 85 GLY A O 1
ATOM 665 N N . ILE A 1 86 ? -7.308 -10.325 24.377 1.00 87.06 86 ILE A N 1
ATOM 666 C CA . ILE A 1 86 ? -7.775 -9.284 23.432 1.00 87.06 86 ILE A CA 1
ATOM 667 C C . ILE A 1 86 ? -6.662 -8.855 22.467 1.00 87.06 86 ILE A C 1
ATOM 669 O O . ILE A 1 86 ? -6.899 -8.770 21.270 1.00 87.06 86 ILE A O 1
ATOM 673 N N . PHE A 1 87 ? -5.439 -8.650 22.967 1.00 90.62 87 PHE A N 1
ATOM 674 C CA . PHE A 1 87 ? -4.282 -8.342 22.121 1.00 90.62 87 PHE A CA 1
ATOM 675 C C . PHE A 1 87 ? -4.081 -9.385 21.011 1.00 90.62 87 PHE A C 1
ATOM 677 O O . PHE A 1 87 ? -3.988 -9.025 19.844 1.00 90.62 87 PHE A O 1
ATOM 684 N N . TRP A 1 88 ? -4.065 -10.674 21.365 1.00 91.00 88 TRP A N 1
ATOM 685 C CA . TRP A 1 88 ? -3.855 -11.769 20.416 1.00 91.00 88 TRP A CA 1
ATOM 686 C C . TRP A 1 88 ? -5.023 -11.936 19.447 1.00 91.00 88 TRP A C 1
ATOM 688 O O . TRP A 1 88 ? -4.804 -12.238 18.279 1.00 91.00 88 TRP A O 1
ATOM 698 N N . MET A 1 89 ? -6.252 -11.705 19.904 1.00 89.50 89 MET A N 1
ATOM 699 C CA . MET A 1 89 ? -7.432 -11.707 19.041 1.00 89.50 89 MET A CA 1
ATOM 700 C C . MET A 1 89 ? -7.364 -10.577 18.008 1.00 89.50 89 MET A C 1
ATOM 702 O O . MET A 1 89 ? -7.526 -10.844 16.822 1.00 89.50 89 MET A O 1
ATOM 706 N N . VAL A 1 90 ? -7.039 -9.348 18.423 1.00 90.19 90 VAL A N 1
ATOM 707 C CA . VAL A 1 90 ? -6.855 -8.217 17.496 1.00 90.19 90 VAL A CA 1
ATOM 708 C C . VAL A 1 90 ? -5.706 -8.499 16.530 1.00 90.19 90 VAL A C 1
ATOM 710 O O . VAL A 1 90 ? -5.886 -8.360 15.326 1.00 90.19 90 VAL A O 1
ATOM 713 N N . PHE A 1 91 ? -4.553 -8.940 17.046 1.00 92.56 91 PHE A N 1
ATOM 714 C CA . PHE A 1 91 ? -3.382 -9.271 16.236 1.00 92.56 91 PHE A CA 1
ATOM 715 C C . PHE A 1 91 ? -3.727 -10.294 15.150 1.00 92.56 91 PHE A C 1
ATOM 717 O O . PHE A 1 91 ? -3.490 -10.032 13.978 1.00 92.56 91 PHE A O 1
ATOM 724 N N . THR A 1 92 ? -4.317 -11.434 15.528 1.00 90.50 92 THR A N 1
ATOM 725 C CA . THR A 1 92 ? -4.639 -12.524 14.591 1.00 90.50 92 THR A CA 1
ATOM 726 C C . THR A 1 92 ? -5.730 -12.136 13.604 1.00 90.50 92 THR A C 1
ATOM 728 O O . THR A 1 92 ? -5.589 -12.427 12.423 1.00 90.50 92 THR A O 1
ATOM 731 N N . THR A 1 93 ? -6.772 -11.431 14.051 1.00 88.38 93 THR A N 1
ATOM 732 C CA . THR A 1 93 ? -7.845 -10.948 13.167 1.00 88.38 93 THR A CA 1
ATOM 733 C C . THR A 1 93 ? -7.285 -10.001 12.115 1.00 88.38 93 THR A C 1
ATOM 735 O O . THR A 1 93 ? -7.500 -10.207 10.927 1.00 88.38 93 THR A O 1
ATOM 738 N N . PHE A 1 94 ? -6.509 -9.001 12.541 1.00 89.38 94 PHE A N 1
ATOM 739 C CA . PHE A 1 94 ? -5.907 -8.037 11.625 1.00 89.38 94 PHE A CA 1
ATOM 740 C C . PHE A 1 94 ? -4.874 -8.702 10.708 1.00 89.38 94 PHE A C 1
ATOM 742 O O . PHE A 1 94 ? -4.839 -8.437 9.515 1.00 89.38 94 PHE A O 1
ATOM 749 N N . PHE A 1 95 ? -4.080 -9.632 11.248 1.00 91.06 95 PHE A N 1
ATOM 750 C CA . PHE A 1 95 ? -3.059 -10.354 10.489 1.00 91.06 95 PHE A CA 1
ATOM 751 C C . PHE A 1 95 ? -3.677 -11.194 9.373 1.00 91.06 95 PHE A C 1
ATOM 753 O O . PHE A 1 95 ? -3.184 -11.179 8.253 1.00 91.06 95 PHE A O 1
ATOM 760 N N . LEU A 1 96 ? -4.761 -11.915 9.674 1.00 89.31 96 LEU A N 1
ATOM 761 C CA . LEU A 1 96 ? -5.481 -12.713 8.685 1.00 89.31 96 LEU A CA 1
ATOM 762 C C . LEU A 1 96 ? -6.213 -11.838 7.666 1.00 89.31 96 LEU A C 1
ATOM 764 O O . LEU A 1 96 ? -6.261 -12.209 6.500 1.00 89.31 96 LEU A O 1
ATOM 768 N N . ALA A 1 97 ? -6.750 -10.691 8.089 1.00 86.69 97 ALA A N 1
ATOM 769 C CA . ALA A 1 97 ? -7.443 -9.768 7.196 1.00 86.69 97 ALA A CA 1
ATOM 770 C C . ALA A 1 97 ? -6.494 -9.087 6.191 1.00 86.69 97 ALA A C 1
ATOM 772 O O . ALA A 1 97 ? -6.879 -8.859 5.051 1.00 86.69 97 ALA A O 1
ATOM 773 N N . GLU A 1 98 ? -5.252 -8.806 6.593 1.00 90.12 98 GLU A N 1
ATOM 774 C CA . GLU A 1 98 ? -4.207 -8.232 5.727 1.00 90.12 98 GLU A CA 1
ATOM 775 C C . GLU A 1 98 ? -3.477 -9.290 4.871 1.00 90.12 98 GLU A C 1
ATOM 777 O O . GLU A 1 98 ? -2.742 -8.964 3.933 1.00 90.12 98 GLU A O 1
ATOM 782 N N . LEU A 1 99 ? -3.652 -10.581 5.172 1.00 88.56 99 LEU A N 1
ATOM 783 C CA . LEU A 1 99 ? -2.950 -11.674 4.498 1.00 88.56 99 LEU A CA 1
ATOM 784 C C . LEU A 1 99 ? -3.472 -11.877 3.078 1.00 88.56 99 LEU A C 1
ATOM 786 O O . LEU A 1 99 ? -4.572 -12.375 2.855 1.00 88.56 99 LEU A O 1
ATOM 790 N N . GLY A 1 100 ? -2.639 -11.522 2.102 1.00 84.81 100 GLY A N 1
ATOM 791 C CA . GLY A 1 100 ? -2.999 -11.577 0.686 1.00 84.81 100 GLY A CA 1
ATOM 792 C C . GLY A 1 100 ? -3.892 -10.423 0.231 1.00 84.81 100 GLY A C 1
ATOM 793 O O . GLY A 1 100 ? -4.357 -10.448 -0.909 1.00 84.81 100 GLY A O 1
ATOM 794 N N . ASP A 1 101 ? -4.107 -9.415 1.079 1.00 88.06 101 ASP A N 1
ATOM 795 C CA . ASP A 1 101 ? -4.832 -8.215 0.686 1.00 88.06 101 ASP A CA 1
ATOM 796 C C . ASP A 1 101 ? -3.977 -7.293 -0.211 1.00 88.06 101 ASP A C 1
ATOM 798 O O . ASP A 1 101 ? -2.758 -7.451 -0.366 1.00 88.06 101 ASP A O 1
ATOM 802 N N . LYS A 1 102 ? -4.624 -6.308 -0.837 1.00 86.00 102 LYS A N 1
ATOM 803 C CA . LYS A 1 102 ? -3.996 -5.300 -1.700 1.00 86.00 102 LYS A CA 1
ATOM 804 C C . LYS A 1 102 ? -2.841 -4.585 -1.028 1.00 86.00 102 LYS A C 1
ATOM 806 O O . LYS A 1 102 ? -1.860 -4.280 -1.708 1.00 86.00 102 LYS A O 1
ATOM 811 N N . THR A 1 103 ? -2.943 -4.303 0.267 1.00 90.06 103 THR A N 1
ATOM 812 C CA . THR A 1 103 ? -1.883 -3.614 1.011 1.00 90.06 103 THR A CA 1
ATOM 813 C C . THR A 1 103 ? -0.610 -4.462 1.057 1.00 90.06 103 THR A C 1
ATOM 815 O O . THR A 1 103 ? 0.485 -3.960 0.767 1.00 90.06 103 THR A O 1
ATOM 818 N N . MET A 1 104 ? -0.744 -5.775 1.278 1.00 93.25 104 MET A N 1
ATOM 819 C CA . MET A 1 104 ? 0.361 -6.728 1.152 1.00 93.25 104 MET A CA 1
ATOM 820 C C . MET A 1 104 ? 0.895 -6.757 -0.286 1.00 93.25 104 MET A C 1
ATOM 822 O O . MET A 1 104 ? 2.086 -6.544 -0.505 1.00 93.25 104 MET A O 1
ATOM 826 N N . LEU A 1 105 ? 0.039 -6.945 -1.295 1.00 91.38 105 LEU A N 1
ATOM 827 C CA . LEU A 1 105 ? 0.495 -7.006 -2.693 1.00 91.38 105 LEU A CA 1
ATOM 828 C C . LEU A 1 105 ? 1.213 -5.721 -3.143 1.00 91.38 105 LEU A C 1
ATOM 830 O O . LEU A 1 105 ? 2.219 -5.787 -3.854 1.00 91.38 105 LEU A O 1
ATOM 834 N N . THR A 1 106 ? 0.754 -4.558 -2.679 1.00 91.94 106 THR A N 1
ATOM 835 C CA . THR A 1 106 ? 1.395 -3.256 -2.914 1.00 91.94 106 THR A CA 1
ATOM 836 C C . THR A 1 106 ? 2.773 -3.201 -2.262 1.00 91.94 106 THR A C 1
ATOM 838 O O . THR A 1 106 ? 3.743 -2.794 -2.899 1.00 91.94 106 THR A O 1
ATOM 841 N N . THR A 1 107 ? 2.890 -3.662 -1.016 1.00 94.56 107 THR A N 1
ATOM 842 C CA . THR A 1 107 ? 4.161 -3.676 -0.280 1.00 94.56 107 THR A CA 1
ATOM 843 C C . THR A 1 107 ? 5.166 -4.646 -0.907 1.00 94.56 107 THR A C 1
ATOM 845 O O . THR A 1 107 ? 6.330 -4.281 -1.062 1.00 94.56 107 THR A O 1
ATOM 848 N N . VAL A 1 108 ? 4.734 -5.845 -1.333 1.00 94.88 108 VAL A N 1
ATOM 849 C CA . VAL A 1 108 ? 5.575 -6.784 -2.108 1.00 94.88 108 VAL A CA 1
ATOM 850 C C . VAL A 1 108 ? 6.094 -6.102 -3.370 1.00 94.88 108 VAL A C 1
ATOM 852 O O . VAL A 1 108 ? 7.294 -6.111 -3.635 1.00 94.88 108 VAL A O 1
ATOM 855 N N . THR A 1 109 ? 5.186 -5.496 -4.133 1.00 92.25 109 THR A N 1
ATOM 856 C CA . THR A 1 109 ? 5.495 -4.850 -5.411 1.00 92.25 109 THR A CA 1
ATOM 857 C C . THR A 1 109 ? 6.503 -3.719 -5.231 1.00 92.25 109 THR A C 1
ATOM 859 O O . THR A 1 109 ? 7.507 -3.644 -5.942 1.00 92.25 109 THR A O 1
ATOM 862 N N . LEU A 1 110 ? 6.277 -2.863 -4.235 1.00 92.44 110 LEU A N 1
ATOM 863 C CA . LEU A 1 110 ? 7.149 -1.733 -3.957 1.00 92.44 110 LEU A CA 1
ATOM 864 C C . LEU A 1 110 ? 8.527 -2.190 -3.459 1.00 92.44 110 LEU A C 1
ATOM 866 O O . LEU A 1 110 ? 9.532 -1.637 -3.897 1.00 92.44 110 LEU A O 1
ATOM 870 N N . ALA A 1 111 ? 8.589 -3.219 -2.606 1.00 94.62 111 ALA A N 1
ATOM 871 C CA . ALA A 1 111 ? 9.838 -3.787 -2.086 1.00 94.62 111 ALA A CA 1
ATOM 872 C C . ALA A 1 111 ? 10.618 -4.617 -3.116 1.00 94.62 111 ALA A C 1
ATOM 874 O O . ALA A 1 111 ? 11.803 -4.872 -2.914 1.00 94.62 111 ALA A O 1
ATOM 875 N N . ALA A 1 112 ? 9.977 -5.048 -4.205 1.00 92.19 112 ALA A N 1
ATOM 876 C CA . ALA A 1 112 ? 10.676 -5.653 -5.331 1.00 92.19 112 ALA A CA 1
ATOM 877 C C . ALA A 1 112 ? 11.438 -4.600 -6.145 1.00 92.19 112 ALA A C 1
ATOM 879 O O . ALA A 1 112 ? 12.554 -4.863 -6.586 1.00 92.19 112 ALA A O 1
ATOM 880 N N . ALA A 1 113 ? 10.848 -3.415 -6.332 1.00 88.62 113 ALA A N 1
ATOM 881 C CA . ALA A 1 113 ? 11.452 -2.322 -7.095 1.00 88.62 113 ALA A CA 1
ATOM 882 C C . ALA A 1 113 ? 12.407 -1.446 -6.259 1.00 88.62 113 ALA A C 1
ATOM 884 O O . ALA A 1 113 ? 13.313 -0.825 -6.800 1.00 88.62 113 ALA A O 1
ATOM 885 N N . ASN A 1 114 ? 12.222 -1.382 -4.938 1.00 90.94 114 ASN A N 1
ATOM 886 C CA . ASN A 1 114 ? 12.911 -0.423 -4.072 1.00 90.94 114 ASN A CA 1
ATOM 887 C C . ASN A 1 114 ? 13.650 -1.097 -2.905 1.00 90.94 114 ASN A C 1
ATOM 889 O O . ASN A 1 114 ? 13.364 -2.244 -2.558 1.00 90.94 114 ASN A O 1
ATOM 893 N N . PRO A 1 115 ? 14.580 -0.385 -2.236 1.00 92.06 115 PRO A N 1
ATOM 894 C CA . PRO A 1 115 ? 15.301 -0.928 -1.092 1.00 92.06 115 PRO A CA 1
ATOM 895 C C . PRO A 1 115 ? 14.375 -1.389 0.046 1.00 92.06 115 PRO A C 1
ATOM 897 O O . PRO A 1 115 ? 13.435 -0.698 0.437 1.00 92.06 115 PRO A O 1
ATOM 900 N N . PHE A 1 116 ? 14.708 -2.537 0.639 1.00 92.19 116 PHE A N 1
ATOM 901 C CA . PHE A 1 116 ? 13.896 -3.214 1.657 1.00 92.19 116 PHE A CA 1
ATOM 902 C C . PHE A 1 116 ? 13.581 -2.351 2.894 1.00 92.19 116 PHE A C 1
ATOM 904 O O . PHE A 1 116 ? 12.425 -2.261 3.297 1.00 92.19 116 PHE A O 1
ATOM 911 N N . ILE A 1 117 ? 14.594 -1.715 3.501 1.00 94.94 117 ILE A N 1
ATOM 912 C CA . ILE A 1 117 ? 14.434 -1.002 4.783 1.00 94.94 117 ILE A CA 1
ATOM 913 C C . ILE A 1 117 ? 13.492 0.213 4.660 1.00 94.94 117 ILE A C 1
ATOM 915 O O . ILE A 1 117 ? 12.553 0.293 5.456 1.00 94.94 117 ILE A O 1
ATOM 919 N N . PRO A 1 118 ? 13.663 1.126 3.677 1.00 94.88 118 PRO A N 1
ATOM 920 C CA . PRO A 1 118 ? 12.727 2.230 3.467 1.00 94.88 118 PRO A CA 1
ATOM 921 C C . PRO A 1 118 ? 11.291 1.776 3.205 1.00 94.88 118 PRO A C 1
ATOM 923 O O . PRO A 1 118 ? 10.366 2.354 3.770 1.00 94.88 118 PRO A O 1
ATOM 926 N N . VAL A 1 119 ? 11.095 0.733 2.389 1.00 94.56 119 VAL A N 1
ATOM 927 C CA . VAL A 1 119 ? 9.747 0.241 2.069 1.00 94.56 119 VAL A CA 1
ATOM 928 C C . VAL A 1 119 ? 9.083 -0.372 3.294 1.00 94.56 119 VAL A C 1
ATOM 930 O O . VAL A 1 119 ? 7.932 -0.056 3.588 1.00 94.56 119 VAL A O 1
ATOM 933 N N . TRP A 1 120 ? 9.797 -1.210 4.046 1.00 95.38 120 TRP A N 1
ATOM 934 C CA . TRP A 1 120 ? 9.265 -1.824 5.261 1.00 95.38 120 TRP A CA 1
ATOM 935 C C . TRP A 1 120 ? 8.874 -0.778 6.313 1.00 95.38 120 TRP A C 1
ATOM 937 O O . TRP A 1 120 ? 7.743 -0.794 6.804 1.00 95.38 120 TRP A O 1
ATOM 947 N N . LEU A 1 121 ? 9.770 0.164 6.624 1.00 95.62 121 LEU A N 1
ATOM 948 C CA . LEU A 1 121 ? 9.493 1.210 7.611 1.00 95.62 121 LEU A CA 1
ATOM 949 C C . LEU A 1 121 ? 8.389 2.157 7.137 1.00 95.62 121 LEU A C 1
ATOM 951 O O . LEU A 1 121 ? 7.457 2.430 7.890 1.00 95.62 121 LEU A O 1
ATOM 955 N N . GLY A 1 122 ? 8.468 2.627 5.890 1.00 94.81 122 GLY A N 1
ATOM 956 C CA . GLY A 1 122 ? 7.497 3.559 5.322 1.00 94.81 122 GLY A CA 1
ATOM 957 C C . GLY A 1 122 ? 6.093 2.965 5.253 1.00 94.81 122 GLY A C 1
ATOM 958 O O . GLY A 1 122 ? 5.135 3.612 5.669 1.00 94.81 122 GLY A O 1
ATOM 959 N N . SER A 1 123 ? 5.972 1.714 4.805 1.00 94.06 123 SER A N 1
ATOM 960 C CA . SER A 1 123 ? 4.680 1.024 4.740 1.00 94.06 123 SER A CA 1
ATOM 961 C C . SER A 1 123 ? 4.108 0.743 6.136 1.00 94.06 123 SER A C 1
ATOM 963 O O . SER A 1 123 ? 2.926 0.991 6.356 1.00 94.06 123 SER A O 1
ATOM 965 N N . THR A 1 124 ? 4.938 0.326 7.102 1.00 94.38 124 THR A N 1
ATOM 966 C CA . THR A 1 124 ? 4.495 0.094 8.490 1.00 94.38 124 THR A CA 1
ATOM 967 C C . THR A 1 124 ? 3.995 1.387 9.136 1.00 94.38 124 THR A C 1
ATOM 969 O O . THR A 1 124 ? 2.899 1.422 9.692 1.00 94.38 124 THR A O 1
ATOM 972 N N . VAL A 1 125 ? 4.777 2.469 9.054 1.00 94.44 125 VAL A N 1
ATOM 973 C CA . VAL A 1 125 ? 4.406 3.771 9.633 1.00 94.44 125 VAL A CA 1
ATOM 974 C C . VAL A 1 125 ? 3.160 4.326 8.952 1.00 94.44 125 VAL A C 1
ATOM 976 O O . VAL A 1 125 ? 2.245 4.779 9.637 1.00 94.44 125 VAL A O 1
ATOM 979 N N . GLY A 1 126 ? 3.102 4.261 7.619 1.00 93.19 126 GLY A N 1
ATOM 980 C CA . GLY A 1 126 ? 1.948 4.709 6.848 1.00 93.19 126 GLY A CA 1
ATOM 981 C C . GLY A 1 126 ? 0.664 4.001 7.273 1.00 93.19 126 GLY A C 1
ATOM 982 O O . GLY A 1 126 ? -0.338 4.666 7.531 1.00 93.19 126 GLY A O 1
ATOM 983 N N . MET A 1 127 ? 0.715 2.676 7.425 1.00 92.12 127 MET A N 1
ATOM 984 C CA . MET A 1 127 ? -0.444 1.876 7.814 1.00 92.12 127 MET A CA 1
ATOM 985 C C . MET A 1 127 ? -0.893 2.170 9.250 1.00 92.12 127 MET A C 1
ATOM 987 O O . MET A 1 127 ? -2.048 2.520 9.468 1.00 92.12 127 MET A O 1
ATOM 991 N N . VAL A 1 128 ? 0.028 2.159 10.220 1.00 92.06 128 VAL A N 1
ATOM 992 C CA . VAL A 1 128 ? -0.296 2.441 11.633 1.00 92.06 128 VAL A CA 1
ATOM 993 C C . VAL A 1 128 ? -0.904 3.836 11.806 1.00 92.06 128 VAL A C 1
ATOM 995 O O . VAL A 1 128 ? -1.854 4.011 12.573 1.00 92.06 128 VAL A O 1
ATOM 998 N N . LEU A 1 129 ? -0.379 4.840 11.094 1.00 92.50 129 LEU A N 1
ATOM 999 C CA . LEU A 1 129 ? -0.951 6.187 11.101 1.00 92.50 129 LEU A CA 1
ATOM 1000 C C . LEU A 1 129 ? -2.338 6.217 10.454 1.00 92.50 129 LEU A C 1
ATOM 1002 O O . LEU A 1 129 ? -3.231 6.886 10.974 1.00 92.50 129 LEU A O 1
ATOM 1006 N N . SER A 1 130 ? -2.530 5.489 9.352 1.00 90.56 130 SER A N 1
ATOM 1007 C CA . SER A 1 130 ? -3.821 5.383 8.671 1.00 90.56 130 SER A CA 1
ATOM 1008 C C . SER A 1 130 ? -4.884 4.737 9.564 1.00 90.56 130 SER A C 1
ATOM 1010 O O . SER A 1 130 ? -5.968 5.298 9.725 1.00 90.56 130 SER A O 1
ATOM 1012 N N . ASP A 1 131 ? -4.557 3.628 10.230 1.00 90.56 131 ASP A N 1
ATOM 1013 C CA . ASP A 1 131 ? -5.454 2.930 11.158 1.00 90.56 131 ASP A CA 1
ATOM 1014 C C . ASP A 1 131 ? -5.771 3.779 12.390 1.00 90.56 131 ASP A C 1
ATOM 1016 O O . ASP A 1 131 ? -6.926 3.887 12.810 1.00 90.56 131 ASP A O 1
ATOM 1020 N N . GLY A 1 132 ? -4.756 4.442 12.953 1.00 90.56 132 GLY A N 1
ATOM 1021 C CA . GLY A 1 132 ? -4.940 5.383 14.054 1.00 90.56 132 GLY A CA 1
ATOM 1022 C C . GLY A 1 132 ? -5.887 6.522 13.675 1.00 90.56 132 GLY A C 1
ATOM 1023 O O . GLY A 1 132 ? -6.810 6.841 14.432 1.00 90.56 132 GLY A O 1
ATOM 1024 N N . LEU A 1 133 ? -5.711 7.094 12.481 1.00 89.12 133 LEU A N 1
ATOM 1025 C CA . LEU A 1 133 ? -6.593 8.130 11.954 1.00 89.12 133 LEU A CA 1
ATOM 1026 C C . LEU A 1 133 ? -8.011 7.595 11.736 1.00 89.12 133 LEU A C 1
ATOM 1028 O O . LEU A 1 133 ? -8.964 8.245 12.161 1.00 89.12 133 LEU A O 1
ATOM 1032 N N . ALA A 1 134 ? -8.165 6.408 11.147 1.00 86.81 134 ALA A N 1
ATOM 1033 C CA . ALA A 1 134 ? -9.463 5.772 10.932 1.00 86.81 134 ALA A CA 1
ATOM 1034 C C . ALA A 1 134 ? -10.223 5.556 12.252 1.00 86.81 134 ALA A C 1
ATOM 1036 O O . ALA A 1 134 ? -11.418 5.845 12.329 1.00 86.81 134 ALA A O 1
ATOM 1037 N N . ILE A 1 135 ? -9.530 5.132 13.314 1.00 88.44 135 ILE A N 1
ATOM 1038 C CA . ILE A 1 135 ? -10.114 4.972 14.652 1.00 88.44 135 ILE A CA 1
ATOM 1039 C C . ILE A 1 135 ? -10.558 6.323 15.230 1.00 88.44 135 ILE A C 1
ATOM 1041 O O . ILE A 1 135 ? -11.674 6.425 15.742 1.00 88.44 135 ILE A O 1
ATOM 1045 N N . ILE A 1 136 ? -9.714 7.359 15.169 1.00 88.06 136 ILE A N 1
ATOM 1046 C CA . ILE A 1 136 ? -10.033 8.694 15.711 1.00 88.06 136 ILE A CA 1
ATOM 1047 C C . ILE A 1 136 ? -11.222 9.300 14.960 1.00 88.06 136 ILE A C 1
ATOM 1049 O O . ILE A 1 136 ? -12.225 9.673 15.568 1.00 88.06 136 ILE A O 1
ATOM 1053 N N . VAL A 1 137 ? -11.127 9.349 13.632 1.00 84.44 137 VAL A N 1
ATOM 1054 C CA . VAL A 1 137 ? -12.147 9.903 12.738 1.00 84.44 137 VAL A CA 1
ATOM 1055 C C . VAL A 1 137 ? -13.452 9.125 12.883 1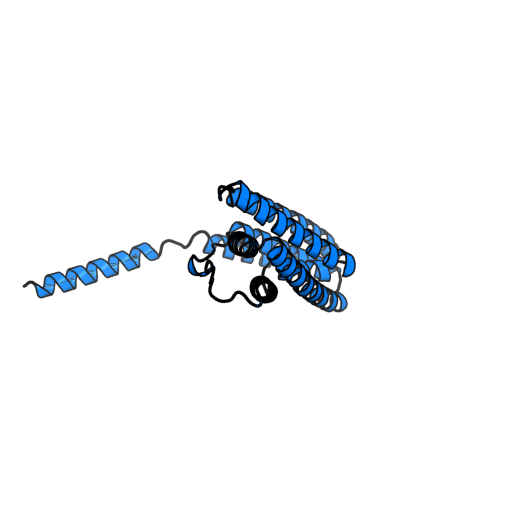.00 84.44 137 VAL A C 1
ATOM 1057 O O . VAL A 1 137 ? -14.505 9.733 13.058 1.00 84.44 137 VAL A O 1
ATOM 1060 N N . GLY A 1 138 ? -13.400 7.791 12.888 1.00 80.69 138 GLY A N 1
ATOM 1061 C CA . GLY A 1 138 ? -14.581 6.943 13.038 1.00 80.69 138 GLY A CA 1
ATOM 1062 C C . GLY A 1 138 ? -15.295 7.133 14.378 1.00 80.69 138 GLY A C 1
ATOM 1063 O O . GLY A 1 138 ? -16.524 7.190 14.406 1.00 80.69 138 GLY A O 1
ATOM 1064 N N . LYS A 1 139 ? -14.545 7.317 15.474 1.00 80.88 139 LYS A N 1
ATOM 1065 C CA . LYS A 1 139 ? -15.113 7.624 16.798 1.00 80.88 139 LYS A CA 1
ATOM 1066 C C . LYS A 1 139 ? -15.713 9.026 16.891 1.00 80.88 139 LYS A C 1
ATOM 1068 O O . LYS A 1 139 ? -16.706 9.199 17.588 1.00 80.88 139 LYS A O 1
ATOM 1073 N N . MET A 1 140 ? -15.119 10.016 16.223 1.00 80.25 140 MET A N 1
ATOM 1074 C CA . MET A 1 140 ? -15.562 11.415 16.291 1.00 80.25 140 MET A CA 1
ATOM 1075 C C . MET A 1 140 ? -16.730 11.737 15.351 1.00 80.25 140 MET A C 1
ATOM 1077 O O . MET A 1 140 ? -17.597 12.526 15.713 1.00 80.25 140 MET A O 1
ATOM 1081 N N . LEU A 1 141 ? -16.755 11.164 14.143 1.00 68.94 141 LEU A N 1
ATOM 1082 C CA . LEU A 1 141 ? -17.660 11.587 13.062 1.00 68.94 141 LEU A CA 1
ATOM 1083 C C . LEU A 1 141 ? -18.894 10.700 12.868 1.00 68.94 141 LEU A C 1
ATOM 1085 O O . LEU A 1 141 ? -19.698 10.993 11.983 1.00 68.94 141 LEU A O 1
ATOM 1089 N N . GLY A 1 142 ? -19.065 9.625 13.646 1.00 59.62 142 GLY A N 1
ATOM 1090 C CA . GLY A 1 142 ? -20.282 8.803 13.590 1.00 59.62 142 GLY A CA 1
ATOM 1091 C C . GLY A 1 142 ? -20.620 8.287 12.181 1.00 59.62 142 GLY A C 1
ATOM 1092 O O . GLY A 1 142 ? -21.789 8.214 11.818 1.00 59.62 142 GLY A O 1
ATOM 1093 N N . ALA A 1 143 ? -19.591 7.963 11.388 1.00 58.22 143 ALA A N 1
ATOM 1094 C CA . ALA A 1 143 ? -19.683 7.320 10.073 1.00 58.22 143 ALA A CA 1
ATOM 1095 C C . ALA A 1 143 ? -20.398 8.104 8.943 1.00 58.22 143 ALA A C 1
ATOM 1097 O O . ALA A 1 143 ? -21.241 7.556 8.237 1.00 58.22 143 ALA A O 1
ATOM 1098 N N . LYS A 1 144 ? -20.004 9.359 8.678 1.00 61.91 144 LYS A N 1
ATOM 1099 C CA . LYS A 1 144 ? -20.330 10.051 7.405 1.00 61.91 144 LYS A CA 1
ATOM 1100 C C . LYS A 1 144 ? -19.093 10.437 6.594 1.00 61.91 144 LYS A C 1
ATOM 1102 O O . LYS A 1 144 ? -18.971 11.566 6.125 1.00 61.91 144 LYS A O 1
ATOM 1107 N N . LEU A 1 145 ? -18.158 9.505 6.431 1.00 64.31 145 LEU A N 1
ATOM 1108 C CA . LEU A 1 145 ? -17.064 9.705 5.484 1.00 64.31 145 LEU A CA 1
ATOM 1109 C C . LEU A 1 145 ? -17.578 9.459 4.065 1.00 64.31 145 LEU A C 1
ATOM 1111 O O . LEU A 1 145 ? -18.181 8.413 3.818 1.00 64.31 145 LEU A O 1
ATOM 1115 N N . PRO A 1 146 ? -17.353 10.383 3.119 1.00 73.88 146 PRO A N 1
ATOM 1116 C CA . PRO A 1 146 ? -17.742 10.162 1.742 1.00 73.88 146 PRO A CA 1
ATOM 1117 C C . PRO A 1 146 ? -16.741 9.198 1.097 1.00 73.88 146 PRO A C 1
ATOM 1119 O O . PRO A 1 146 ? -15.780 9.601 0.440 1.00 73.88 146 PRO A O 1
ATOM 1122 N N . GLU A 1 147 ? -16.977 7.905 1.315 1.00 76.00 147 GLU A N 1
ATOM 1123 C CA . GLU A 1 147 ? -16.115 6.786 0.922 1.00 76.00 147 GLU A CA 1
ATOM 1124 C C . GLU A 1 147 ? -15.670 6.878 -0.542 1.00 76.00 147 GLU A C 1
ATOM 1126 O O . GLU A 1 147 ? -14.504 6.661 -0.866 1.00 76.00 147 GLU A O 1
ATOM 1131 N N . ARG A 1 148 ? -16.575 7.328 -1.417 1.00 80.81 148 ARG A N 1
ATOM 1132 C CA . ARG A 1 148 ? -16.302 7.524 -2.840 1.00 80.81 148 ARG A CA 1
ATOM 1133 C C . ARG A 1 148 ? -15.172 8.523 -3.112 1.00 80.81 148 ARG A C 1
ATOM 1135 O O . ARG A 1 148 ? -14.368 8.272 -4.002 1.00 80.81 148 ARG A O 1
ATOM 1142 N N . TYR A 1 149 ? -15.075 9.632 -2.373 1.00 84.56 149 TYR A N 1
ATOM 1143 C CA . TYR A 1 149 ? -13.981 10.594 -2.577 1.00 84.56 149 TYR A CA 1
ATOM 1144 C C . TYR A 1 149 ? -12.641 10.032 -2.099 1.00 84.56 149 TYR A C 1
ATOM 1146 O O . TYR A 1 149 ? -11.626 10.248 -2.756 1.00 84.56 149 TYR A O 1
ATOM 1154 N N . ILE A 1 150 ? -12.643 9.265 -1.005 1.00 83.06 150 ILE A N 1
ATOM 1155 C CA . ILE A 1 150 ? -11.439 8.597 -0.492 1.00 83.06 150 ILE A CA 1
ATOM 1156 C C . ILE A 1 150 ? -10.949 7.553 -1.503 1.00 83.06 150 ILE A C 1
ATOM 1158 O O . ILE A 1 150 ? -9.767 7.538 -1.842 1.00 83.06 150 ILE A O 1
ATOM 1162 N N . GLN A 1 151 ? -11.857 6.735 -2.045 1.00 85.56 151 GLN A N 1
ATOM 1163 C CA . GLN A 1 151 ? -11.542 5.746 -3.081 1.00 85.56 151 GLN A CA 1
ATOM 1164 C C . GLN A 1 151 ? -10.976 6.405 -4.345 1.00 85.56 151 GLN A C 1
ATOM 1166 O O . GLN A 1 151 ? -9.973 5.932 -4.878 1.00 85.56 151 GLN A O 1
ATOM 1171 N N . ILE A 1 152 ? -11.570 7.512 -4.808 1.00 88.69 152 ILE A N 1
ATOM 1172 C CA . ILE A 1 152 ? -11.056 8.268 -5.961 1.00 88.69 152 ILE A CA 1
ATOM 1173 C C . ILE A 1 152 ? -9.649 8.800 -5.666 1.00 88.69 152 ILE A C 1
ATOM 1175 O O . ILE A 1 152 ? -8.746 8.590 -6.473 1.00 88.69 152 ILE A O 1
ATOM 1179 N N . GLY A 1 153 ? -9.439 9.431 -4.507 1.00 90.06 153 GLY A N 1
ATOM 1180 C CA . GLY A 1 153 ? -8.134 9.962 -4.108 1.00 90.06 153 GLY A CA 1
ATOM 1181 C C . GLY A 1 153 ? -7.050 8.884 -4.044 1.00 90.06 153 GLY A C 1
ATOM 1182 O O . GLY A 1 153 ? -5.991 9.042 -4.648 1.00 90.06 153 GLY A O 1
ATOM 1183 N N . ALA A 1 154 ? -7.332 7.756 -3.387 1.00 88.44 154 ALA A N 1
ATOM 1184 C CA . ALA A 1 154 ? -6.411 6.623 -3.320 1.00 88.44 154 ALA A CA 1
ATOM 1185 C C . ALA A 1 154 ? -6.090 6.064 -4.716 1.00 88.44 154 ALA A C 1
ATOM 1187 O O . ALA A 1 154 ? -4.929 5.826 -5.040 1.00 88.44 154 ALA A O 1
ATOM 1188 N N . SER A 1 155 ? -7.100 5.921 -5.575 1.00 91.75 155 SER A N 1
ATOM 1189 C CA . SER A 1 155 ? -6.918 5.397 -6.934 1.00 91.75 155 SER A CA 1
ATOM 1190 C C . SER A 1 155 ? -6.061 6.314 -7.806 1.00 91.75 155 SER A C 1
ATOM 1192 O O . SER A 1 155 ? -5.237 5.826 -8.573 1.00 91.75 155 SER A O 1
ATOM 1194 N N . LEU A 1 156 ? -6.197 7.637 -7.659 1.00 94.81 156 LEU A N 1
ATOM 1195 C CA . LEU A 1 156 ? -5.333 8.604 -8.342 1.00 94.81 156 LEU A CA 1
ATOM 1196 C C . LEU A 1 156 ? -3.870 8.470 -7.911 1.00 94.81 156 LEU A C 1
ATOM 1198 O O . LEU A 1 156 ? -2.983 8.539 -8.758 1.00 94.81 156 LEU A O 1
ATOM 1202 N N . ILE A 1 157 ? -3.616 8.234 -6.620 1.00 92.88 157 ILE A N 1
ATOM 1203 C CA . ILE A 1 157 ? -2.263 7.983 -6.107 1.00 92.88 157 ILE A CA 1
ATOM 1204 C C . ILE A 1 157 ? -1.698 6.694 -6.718 1.00 92.88 157 ILE A C 1
ATOM 1206 O O . ILE A 1 157 ? -0.581 6.708 -7.235 1.00 92.88 157 ILE A O 1
ATOM 1210 N N . PHE A 1 158 ? -2.482 5.609 -6.730 1.00 92.69 158 PHE A N 1
ATOM 1211 C CA . PHE A 1 158 ? -2.093 4.354 -7.381 1.00 92.69 158 PHE A CA 1
ATOM 1212 C C . PHE A 1 158 ? -1.765 4.556 -8.865 1.00 92.69 158 PHE A C 1
ATOM 1214 O O . PHE A 1 158 ? -0.721 4.099 -9.322 1.00 92.69 158 PHE A O 1
ATOM 1221 N N . PHE A 1 159 ? -2.595 5.285 -9.614 1.00 95.75 159 PHE A N 1
ATOM 1222 C CA . PHE A 1 159 ? -2.317 5.582 -11.021 1.00 95.75 159 PHE A CA 1
ATOM 1223 C C . PHE A 1 159 ? -1.075 6.452 -11.211 1.00 95.75 159 PHE A C 1
ATOM 1225 O O . PHE A 1 159 ? -0.296 6.186 -12.123 1.00 95.75 159 PHE A O 1
ATOM 1232 N N . GLY A 1 160 ? -0.855 7.444 -10.346 1.00 95.94 160 GLY A N 1
ATOM 1233 C CA . GLY A 1 160 ? 0.338 8.289 -10.381 1.00 95.94 160 GLY A CA 1
ATOM 1234 C C . GLY A 1 160 ? 1.626 7.480 -10.223 1.00 95.94 160 GLY A C 1
ATOM 1235 O O . GLY A 1 160 ? 2.506 7.559 -11.079 1.00 95.94 160 GLY A O 1
ATOM 1236 N N . PHE A 1 161 ? 1.706 6.643 -9.182 1.00 93.06 161 PHE A N 1
ATOM 1237 C CA . PHE A 1 161 ? 2.840 5.732 -8.991 1.00 93.06 161 PHE A CA 1
ATOM 1238 C C . PHE A 1 161 ? 2.947 4.698 -10.116 1.00 93.06 161 PHE A C 1
ATOM 1240 O O . PHE A 1 161 ? 4.047 4.417 -10.582 1.00 93.06 161 PHE A O 1
ATOM 1247 N N . GLY A 1 162 ? 1.817 4.181 -10.604 1.00 94.94 162 GLY A N 1
ATOM 1248 C CA . GLY A 1 162 ? 1.786 3.216 -11.698 1.00 94.94 162 GLY A CA 1
ATOM 1249 C C . GLY A 1 162 ? 2.384 3.759 -12.991 1.00 94.94 162 GLY A C 1
ATOM 1250 O O . GLY A 1 162 ? 3.255 3.124 -13.583 1.00 94.94 162 GLY A O 1
ATOM 1251 N N . ILE A 1 163 ? 1.969 4.959 -13.400 1.00 95.50 163 ILE A N 1
ATOM 1252 C CA . ILE A 1 163 ? 2.500 5.640 -14.587 1.00 95.50 163 ILE A CA 1
ATOM 1253 C C . ILE A 1 163 ? 3.990 5.932 -14.408 1.00 95.50 163 ILE A C 1
ATOM 1255 O O . ILE A 1 163 ? 4.776 5.636 -15.306 1.00 95.50 163 ILE A O 1
ATOM 1259 N N . TYR A 1 164 ? 4.383 6.467 -13.249 1.00 94.56 164 TYR A N 1
ATOM 1260 C CA . TYR A 1 164 ? 5.783 6.760 -12.948 1.00 94.56 164 TYR A CA 1
ATOM 1261 C C . TYR A 1 164 ? 6.670 5.510 -13.079 1.00 94.56 164 TYR A C 1
ATOM 1263 O O . TYR A 1 164 ? 7.649 5.529 -13.823 1.00 94.56 164 TYR A O 1
ATOM 1271 N N . SER A 1 165 ? 6.283 4.398 -12.447 1.00 92.88 165 SER A N 1
ATOM 1272 C CA . SER A 1 165 ? 7.050 3.147 -12.498 1.00 92.88 165 SER A CA 1
ATOM 1273 C C . SER A 1 165 ? 7.044 2.480 -13.881 1.00 92.88 165 SER A C 1
ATOM 1275 O O . SER A 1 165 ? 8.051 1.884 -14.262 1.00 92.88 165 SER A O 1
ATOM 1277 N N . ILE A 1 166 ? 5.961 2.602 -14.665 1.00 95.31 166 ILE A N 1
ATOM 1278 C CA . ILE A 1 166 ? 5.925 2.132 -16.065 1.00 95.31 166 ILE A CA 1
ATOM 1279 C C . ILE A 1 166 ? 6.936 2.897 -16.916 1.00 95.31 166 ILE A C 1
ATOM 1281 O O . ILE A 1 166 ? 7.659 2.274 -17.690 1.00 95.31 166 ILE A O 1
ATOM 1285 N N . ILE A 1 167 ? 6.985 4.226 -16.791 1.00 94.12 167 ILE A N 1
ATOM 1286 C CA . ILE A 1 167 ? 7.912 5.054 -17.570 1.00 94.12 167 ILE A CA 1
ATOM 1287 C C . ILE A 1 167 ? 9.349 4.685 -17.203 1.00 94.12 167 ILE A C 1
ATOM 1289 O O . ILE A 1 167 ? 10.112 4.313 -18.088 1.00 94.12 167 ILE A O 1
ATOM 1293 N N . GLU A 1 168 ? 9.676 4.687 -15.910 1.00 92.00 168 GLU A N 1
ATOM 1294 C CA . GLU A 1 168 ? 11.017 4.369 -15.405 1.00 92.00 168 GLU A CA 1
ATOM 1295 C C . GLU A 1 168 ? 11.478 2.957 -15.806 1.00 92.00 168 GLU A C 1
ATOM 1297 O O . GLU A 1 168 ? 12.585 2.772 -16.313 1.00 92.00 168 GLU A O 1
ATOM 1302 N N . GLY A 1 169 ? 10.621 1.946 -15.634 1.00 90.31 169 GLY A N 1
ATOM 1303 C CA . GLY A 1 169 ? 10.942 0.574 -16.029 1.00 90.31 169 GLY A CA 1
ATOM 1304 C C . GLY A 1 169 ? 10.992 0.379 -17.545 1.00 90.31 169 GLY A C 1
ATOM 1305 O O . GLY A 1 169 ? 11.770 -0.433 -18.044 1.00 90.31 169 GLY A O 1
ATOM 1306 N N . GLY A 1 170 ? 10.179 1.132 -18.285 1.00 91.75 170 GLY A N 1
ATOM 1307 C CA . GLY A 1 170 ? 9.988 0.999 -19.724 1.00 91.75 170 GLY A CA 1
ATOM 1308 C C . GLY A 1 170 ? 11.100 1.597 -20.587 1.00 91.75 170 GLY A C 1
ATOM 1309 O O . GLY A 1 170 ? 11.239 1.164 -21.732 1.00 91.75 170 GLY A O 1
ATOM 1310 N N . GLU A 1 171 ? 11.914 2.524 -20.064 1.00 90.56 171 GLU A N 1
ATOM 1311 C CA . GLU A 1 171 ? 12.974 3.217 -20.829 1.00 90.56 171 GLU A CA 1
ATOM 1312 C C . GLU A 1 171 ? 13.965 2.260 -21.505 1.00 90.56 171 GLU A C 1
ATOM 1314 O O . GLU A 1 171 ? 14.460 2.524 -22.600 1.00 90.56 171 GLU A O 1
ATOM 1319 N N . LYS A 1 172 ? 14.263 1.137 -20.848 1.00 89.31 172 LYS A N 1
ATOM 1320 C CA . LYS A 1 172 ? 15.252 0.146 -21.303 1.00 89.31 172 LYS A CA 1
ATOM 1321 C C . LYS A 1 172 ? 14.616 -1.150 -21.793 1.00 89.31 172 LYS A C 1
ATOM 1323 O O . LYS A 1 172 ? 15.330 -2.119 -22.057 1.00 89.31 172 LYS A O 1
ATOM 1328 N N . LEU A 1 173 ? 13.287 -1.201 -21.864 1.00 91.75 173 LEU A N 1
ATOM 1329 C CA . LEU A 1 173 ? 12.572 -2.387 -22.305 1.00 91.75 173 LEU A CA 1
ATOM 1330 C C . LEU A 1 173 ? 12.310 -2.351 -23.814 1.00 91.75 173 LEU A C 1
ATOM 1332 O O . LEU A 1 173 ? 12.074 -1.294 -24.397 1.00 91.75 173 LEU A O 1
ATOM 1336 N N . PRO A 1 174 ? 12.329 -3.520 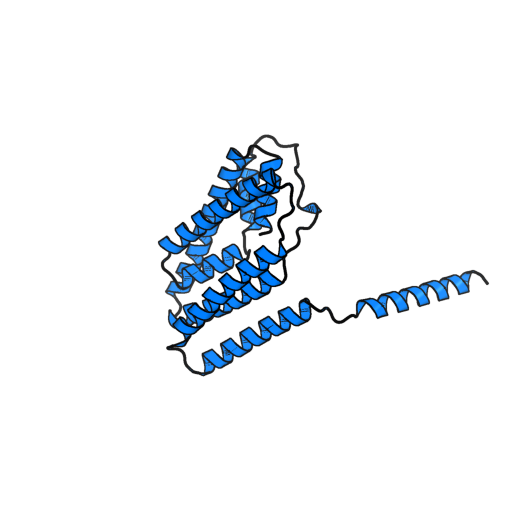-24.468 1.00 93.19 174 PRO A N 1
ATOM 1337 C CA . PRO A 1 174 ? 12.028 -3.623 -25.886 1.00 93.19 174 PRO A CA 1
ATOM 1338 C C . PRO A 1 174 ? 10.546 -3.353 -26.162 1.00 93.19 174 PRO A C 1
ATOM 1340 O O . PRO A 1 174 ? 9.682 -3.532 -25.304 1.00 93.19 174 PRO A O 1
ATOM 1343 N N . PHE A 1 175 ? 10.234 -2.984 -27.404 1.00 91.75 175 PHE A N 1
ATOM 1344 C CA . PHE A 1 175 ? 8.891 -2.561 -27.816 1.00 91.75 175 PHE A CA 1
ATOM 1345 C C . PHE A 1 175 ? 7.777 -3.580 -27.505 1.00 91.75 175 PHE A C 1
ATOM 1347 O O . PHE A 1 175 ? 6.661 -3.196 -27.160 1.00 91.75 175 PHE A O 1
ATOM 1354 N N . TYR A 1 176 ? 8.067 -4.884 -27.546 1.00 92.06 176 TYR A N 1
ATOM 1355 C CA . TYR A 1 176 ? 7.078 -5.913 -27.207 1.00 92.06 176 TYR A CA 1
ATOM 1356 C C . TYR A 1 176 ? 6.628 -5.867 -25.739 1.00 92.06 176 TYR A C 1
ATOM 1358 O O . TYR A 1 176 ? 5.498 -6.253 -25.444 1.00 92.06 176 TYR A O 1
ATOM 1366 N N . ALA A 1 177 ? 7.461 -5.362 -24.822 1.00 92.12 177 ALA A N 1
ATOM 1367 C CA . ALA A 1 177 ? 7.073 -5.171 -23.426 1.00 92.12 177 ALA A CA 1
ATOM 1368 C C . ALA A 1 177 ? 5.982 -4.098 -23.297 1.00 92.12 177 ALA A C 1
ATOM 1370 O O . ALA A 1 177 ? 5.026 -4.280 -22.547 1.00 92.12 177 ALA A O 1
ATOM 1371 N N . TRP A 1 178 ? 6.066 -3.030 -24.095 1.00 93.12 178 TRP A N 1
ATOM 1372 C CA . TRP A 1 178 ? 5.048 -1.981 -24.159 1.00 93.12 178 TRP A CA 1
ATOM 1373 C C . TRP A 1 178 ? 3.730 -2.487 -24.740 1.00 93.12 178 TRP A C 1
ATOM 1375 O O . TRP A 1 178 ? 2.672 -2.205 -24.180 1.00 93.12 178 TRP A O 1
ATOM 1385 N N . ILE A 1 179 ? 3.783 -3.298 -25.803 1.00 94.50 179 ILE A N 1
ATOM 1386 C CA . ILE A 1 179 ? 2.587 -3.964 -26.345 1.00 94.50 179 ILE A CA 1
ATOM 1387 C C . ILE A 1 179 ? 1.951 -4.861 -25.276 1.00 94.50 179 ILE A C 1
ATOM 1389 O O . ILE A 1 179 ? 0.744 -4.793 -25.052 1.00 94.50 179 ILE A O 1
ATOM 1393 N N . GLY A 1 180 ? 2.760 -5.674 -24.589 1.00 93.25 180 GLY A N 1
ATOM 1394 C CA . GLY A 1 180 ? 2.293 -6.544 -23.510 1.00 93.25 180 GLY A CA 1
ATOM 1395 C C . GLY A 1 180 ? 1.658 -5.761 -22.358 1.00 93.25 180 GLY A C 1
ATOM 1396 O O . GLY A 1 180 ? 0.558 -6.092 -21.922 1.00 93.25 180 GLY A O 1
ATOM 1397 N N . GLY A 1 181 ? 2.298 -4.679 -21.910 1.00 92.44 181 GLY A N 1
ATOM 1398 C CA . GLY A 1 181 ? 1.767 -3.800 -20.867 1.00 92.44 181 GLY A CA 1
ATOM 1399 C C . GLY A 1 181 ? 0.458 -3.116 -21.268 1.00 92.44 181 GLY A C 1
ATOM 1400 O O . GLY A 1 181 ? -0.480 -3.061 -20.468 1.00 92.44 181 GLY A O 1
ATOM 1401 N N . ALA A 1 182 ? 0.346 -2.663 -22.519 1.00 93.31 182 ALA A N 1
ATOM 1402 C CA . ALA A 1 182 ? -0.890 -2.101 -23.058 1.00 93.31 182 ALA A CA 1
ATOM 1403 C C . ALA A 1 182 ? -2.013 -3.148 -23.118 1.00 93.31 182 ALA A C 1
ATOM 1405 O O . ALA A 1 182 ? -3.137 -2.860 -22.710 1.00 93.31 182 ALA A O 1
ATOM 1406 N N . ALA A 1 183 ? -1.706 -4.376 -23.549 1.00 94.50 183 ALA A N 1
ATOM 1407 C CA . ALA A 1 183 ? -2.662 -5.480 -23.566 1.00 94.50 183 ALA A CA 1
ATOM 1408 C C . ALA A 1 183 ? -3.151 -5.835 -22.152 1.00 94.50 183 ALA A C 1
ATOM 1410 O O . ALA A 1 183 ? -4.354 -5.959 -21.937 1.00 94.50 183 ALA A O 1
ATOM 1411 N N . ILE A 1 184 ? -2.245 -5.926 -21.171 1.00 93.38 184 ILE A N 1
ATOM 1412 C CA . ILE A 1 184 ? -2.597 -6.164 -19.760 1.00 93.38 184 ILE A CA 1
ATOM 1413 C C . ILE A 1 184 ? -3.494 -5.042 -19.235 1.00 93.38 184 ILE A C 1
ATOM 1415 O O . ILE A 1 184 ? -4.544 -5.313 -18.658 1.00 93.38 184 ILE A O 1
ATOM 1419 N N . THR A 1 185 ? -3.124 -3.784 -19.476 1.00 92.94 185 THR A N 1
ATOM 1420 C CA . THR A 1 185 ? -3.913 -2.623 -19.040 1.00 92.94 185 THR A CA 1
ATOM 1421 C C . THR A 1 185 ? -5.303 -2.628 -19.674 1.00 92.94 185 THR A C 1
ATOM 1423 O O . THR A 1 185 ? -6.298 -2.395 -18.991 1.00 92.94 185 THR A O 1
ATOM 1426 N N . PHE A 1 186 ? -5.396 -2.965 -20.962 1.00 93.75 186 PHE A N 1
ATOM 1427 C CA . PHE A 1 186 ? -6.670 -3.103 -21.659 1.00 93.75 186 PHE A CA 1
ATOM 1428 C C . PHE A 1 186 ? -7.530 -4.228 -21.072 1.00 93.75 186 PHE A C 1
ATOM 1430 O O . PHE A 1 186 ? -8.720 -4.025 -20.849 1.00 93.75 186 PHE A O 1
ATOM 1437 N N . ILE A 1 187 ? -6.941 -5.388 -20.763 1.00 93.00 187 ILE A N 1
ATOM 1438 C CA . ILE A 1 187 ? -7.640 -6.502 -20.108 1.00 93.00 187 ILE A CA 1
ATOM 1439 C C . ILE A 1 187 ? -8.153 -6.080 -18.727 1.00 93.00 187 ILE A C 1
ATOM 1441 O O . ILE A 1 187 ? -9.311 -6.341 -18.403 1.00 93.00 187 ILE A O 1
ATOM 1445 N N . LEU A 1 188 ? -7.332 -5.396 -17.926 1.00 91.12 188 LEU A N 1
ATOM 1446 C CA . LEU A 1 188 ? -7.734 -4.896 -16.608 1.00 91.12 188 LEU A CA 1
ATOM 1447 C C . LEU A 1 188 ? -8.896 -3.902 -16.713 1.00 91.12 188 LEU A C 1
ATOM 1449 O O . LEU A 1 188 ? -9.871 -4.023 -15.972 1.00 91.12 188 LEU A O 1
ATOM 1453 N N . LEU A 1 189 ? -8.835 -2.968 -17.667 1.00 90.69 189 LEU A N 1
ATOM 1454 C CA . LEU A 1 189 ? -9.933 -2.044 -17.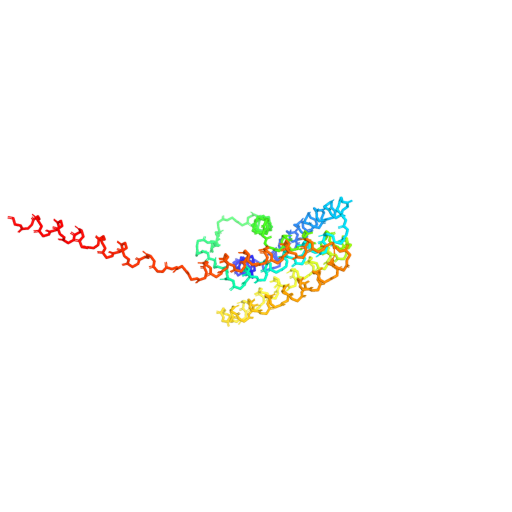954 1.00 90.69 189 LEU A CA 1
ATOM 1455 C C . LEU A 1 189 ? -11.185 -2.794 -18.413 1.00 90.69 189 LEU A C 1
ATOM 1457 O O . LEU A 1 189 ? -12.274 -2.528 -17.911 1.00 90.69 189 LEU A O 1
ATOM 1461 N N . PHE A 1 190 ? -11.048 -3.763 -19.316 1.00 90.25 190 PHE A N 1
ATOM 1462 C CA . PHE A 1 190 ? -12.164 -4.569 -19.799 1.00 90.25 190 PHE A CA 1
ATOM 1463 C C . PHE A 1 190 ? -12.853 -5.328 -18.659 1.00 90.25 190 PHE A C 1
ATOM 1465 O O . PHE A 1 190 ? -14.077 -5.269 -18.537 1.00 90.25 190 PHE A O 1
ATOM 1472 N N . ILE A 1 191 ? -12.083 -5.991 -17.789 1.00 87.88 191 ILE A N 1
ATOM 1473 C CA . ILE A 1 191 ? -12.606 -6.675 -16.598 1.00 87.88 191 ILE A CA 1
ATOM 1474 C C . ILE A 1 191 ? -13.312 -5.671 -15.684 1.00 87.88 191 ILE A C 1
ATOM 1476 O O . ILE A 1 191 ? -14.441 -5.925 -15.261 1.00 87.88 191 ILE A O 1
ATOM 1480 N N . PHE A 1 192 ? -12.687 -4.522 -15.417 1.00 86.94 192 PHE A N 1
ATOM 1481 C CA . PHE A 1 192 ? -13.257 -3.470 -14.578 1.00 86.94 192 PHE A CA 1
ATOM 1482 C C . PHE A 1 192 ? -14.607 -2.974 -15.118 1.00 86.94 192 PHE A C 1
ATOM 1484 O O . PHE A 1 192 ? -15.598 -2.965 -14.385 1.00 86.94 192 PHE A O 1
ATOM 1491 N N . PHE A 1 193 ? -14.688 -2.631 -16.406 1.00 85.31 193 PHE A N 1
ATOM 1492 C CA . PHE A 1 193 ? -15.927 -2.164 -17.033 1.00 85.31 193 PHE A CA 1
ATOM 1493 C C . PHE A 1 193 ? -17.000 -3.255 -17.093 1.00 85.31 193 PHE A C 1
ATOM 1495 O O . PHE A 1 193 ? -18.161 -2.981 -16.781 1.00 85.31 193 PHE A O 1
ATOM 1502 N N . ARG A 1 194 ? -16.625 -4.499 -17.413 1.00 82.50 194 ARG A N 1
ATOM 1503 C CA . ARG A 1 194 ? -17.551 -5.641 -17.441 1.00 82.50 194 ARG A CA 1
ATOM 1504 C C . ARG A 1 194 ? -18.146 -5.942 -16.064 1.00 82.50 194 ARG A C 1
ATOM 1506 O O . ARG A 1 194 ? -19.314 -6.301 -15.973 1.00 82.50 194 ARG A O 1
ATOM 1513 N N . GLN A 1 195 ? -17.363 -5.810 -14.995 1.00 75.94 195 GLN A N 1
ATOM 1514 C CA . GLN A 1 195 ? -17.843 -6.030 -13.627 1.00 75.94 195 GLN A CA 1
ATOM 1515 C C . GLN A 1 195 ? -18.627 -4.830 -13.071 1.00 75.94 195 GLN A C 1
ATOM 1517 O O . GLN A 1 195 ? -19.518 -5.019 -12.247 1.00 75.94 195 GLN A O 1
ATOM 1522 N N . ARG A 1 196 ? -18.327 -3.599 -13.515 1.00 69.75 196 ARG A N 1
ATOM 1523 C CA . ARG A 1 196 ? -19.035 -2.376 -13.090 1.00 69.75 196 ARG A CA 1
ATOM 1524 C C . ARG A 1 196 ? -20.445 -2.279 -13.673 1.00 69.75 196 ARG A C 1
ATOM 1526 O O . ARG A 1 196 ? -21.335 -1.755 -13.003 1.00 69.75 196 ARG A O 1
ATOM 1533 N N . PHE A 1 197 ? -20.629 -2.790 -14.887 1.00 55.25 197 PHE A N 1
ATOM 1534 C CA . PHE A 1 197 ? -21.910 -2.895 -15.572 1.00 55.25 197 PHE A CA 1
ATOM 1535 C C . PHE A 1 197 ? -22.220 -4.375 -15.818 1.00 55.25 197 PHE A C 1
ATOM 1537 O O . PHE A 1 197 ? -21.973 -4.860 -16.924 1.00 55.25 197 PHE A O 1
ATOM 1544 N N . PRO A 1 198 ? -22.743 -5.123 -14.825 1.00 49.53 198 PRO A N 1
ATOM 1545 C CA . PRO A 1 198 ? -23.313 -6.427 -15.120 1.00 49.53 198 PRO A CA 1
ATOM 1546 C C . PRO A 1 198 ? -24.439 -6.191 -16.128 1.00 49.53 198 PRO A C 1
ATOM 1548 O O . PRO A 1 198 ? -25.466 -5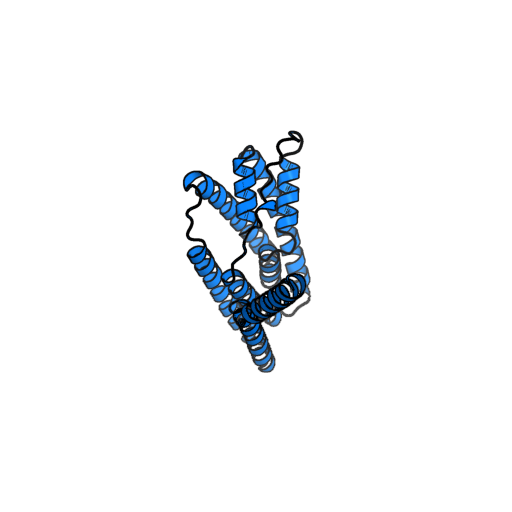.599 -15.794 1.00 49.53 198 PRO A O 1
ATOM 1551 N N . PHE A 1 199 ? -24.199 -6.561 -17.389 1.00 48.00 199 PHE A N 1
ATOM 1552 C CA . PHE A 1 199 ? -25.191 -6.473 -18.452 1.00 48.00 199 PHE A CA 1
ATOM 1553 C C . PHE A 1 199 ? -26.458 -7.149 -17.933 1.00 48.00 199 PHE A C 1
ATOM 1555 O O . PHE A 1 199 ? -26.400 -8.287 -17.461 1.00 48.00 199 PHE A O 1
ATOM 1562 N N . ALA A 1 200 ? -27.552 -6.393 -17.910 1.00 50.41 200 ALA A N 1
ATOM 1563 C CA . ALA A 1 200 ? -28.802 -6.736 -17.257 1.00 50.41 200 ALA A CA 1
ATOM 1564 C C . ALA A 1 200 ? -29.348 -8.082 -17.761 1.00 50.41 200 ALA A C 1
ATOM 1566 O O . ALA A 1 200 ? -30.118 -8.132 -18.704 1.00 50.41 200 ALA A O 1
ATOM 1567 N N . THR A 1 201 ? -28.949 -9.172 -17.113 1.00 50.09 201 THR A N 1
ATOM 1568 C CA . THR A 1 201 ? -29.449 -10.536 -17.356 1.00 50.09 201 THR A CA 1
ATOM 1569 C C . THR A 1 201 ? -30.347 -11.009 -16.216 1.00 50.09 201 THR A C 1
ATOM 1571 O O . THR A 1 201 ? -31.052 -11.998 -16.347 1.00 50.09 201 THR A O 1
ATOM 1574 N N . LYS A 1 202 ? -30.422 -10.249 -15.113 1.00 47.88 202 LYS A N 1
ATOM 1575 C CA . LYS A 1 202 ? -31.283 -10.584 -13.970 1.00 47.88 202 LYS A CA 1
ATOM 1576 C C . LYS A 1 202 ? -32.773 -10.282 -14.198 1.00 47.88 202 LYS A C 1
ATOM 1578 O O . LYS A 1 202 ? -33.603 -10.771 -13.447 1.00 47.88 202 LYS A O 1
ATOM 1583 N N . LYS A 1 203 ? -33.123 -9.488 -15.221 1.00 49.00 203 LYS A N 1
ATOM 1584 C CA . LYS A 1 203 ? -34.521 -9.106 -15.496 1.00 49.00 203 LYS A CA 1
ATOM 1585 C C . LYS A 1 203 ? -35.304 -10.151 -16.301 1.00 49.00 203 LYS A C 1
ATOM 1587 O O . LYS A 1 203 ? -36.524 -10.163 -16.208 1.00 49.00 203 LYS A O 1
ATOM 1592 N N . GLU A 1 204 ? -34.631 -11.026 -17.049 1.00 50.41 204 GLU A N 1
ATOM 1593 C CA . GLU A 1 204 ? -35.296 -12.073 -17.845 1.00 50.41 204 GLU A CA 1
ATOM 1594 C C . GLU A 1 204 ? -35.540 -13.359 -17.035 1.00 50.41 204 GLU A C 1
ATOM 1596 O O . GLU A 1 204 ? -36.595 -13.977 -17.177 1.00 50.41 204 GLU A O 1
ATOM 1601 N N . GLU A 1 205 ? -34.641 -13.721 -16.111 1.00 51.72 205 GLU A N 1
ATOM 1602 C CA . GLU A 1 205 ? -34.836 -14.894 -15.241 1.00 51.72 205 GLU A CA 1
ATOM 1603 C C . GLU A 1 205 ? -35.949 -14.688 -14.199 1.00 51.72 205 GLU A C 1
ATOM 1605 O O . GLU A 1 205 ? -36.731 -15.605 -13.942 1.00 51.72 205 GLU A O 1
ATOM 1610 N N . GLU A 1 206 ? -36.085 -13.482 -13.631 1.00 54.91 206 GLU A N 1
ATOM 1611 C CA . GLU A 1 206 ? -37.170 -13.183 -12.683 1.00 54.91 206 GLU A CA 1
ATOM 1612 C C . GLU A 1 206 ? -38.546 -13.221 -13.359 1.00 54.91 206 GLU A C 1
ATOM 1614 O O . GLU A 1 206 ? -39.478 -13.791 -12.788 1.00 54.91 206 GLU A O 1
ATOM 1619 N N . HIS A 1 207 ? -38.659 -12.701 -14.589 1.00 53.53 207 HIS A N 1
ATOM 1620 C CA . HIS A 1 207 ? -39.928 -12.646 -15.318 1.00 53.53 207 HIS A CA 1
ATOM 1621 C C . HIS A 1 207 ? -40.389 -14.034 -15.798 1.00 53.53 207 HIS A C 1
ATOM 1623 O O . HIS A 1 207 ? -41.545 -14.401 -15.601 1.00 53.53 207 HIS A O 1
ATOM 1629 N N . SER A 1 208 ? -39.466 -14.866 -16.295 1.00 56.53 208 SER A N 1
ATOM 1630 C CA . SER A 1 208 ? -39.757 -16.258 -16.679 1.00 56.53 208 SER A CA 1
ATOM 1631 C C . SER A 1 208 ? -40.113 -17.146 -15.469 1.00 56.53 208 SER A C 1
ATOM 1633 O O . SER A 1 208 ? -41.000 -18.008 -15.526 1.00 56.53 208 SER A O 1
ATOM 1635 N N . SER A 1 209 ? -39.484 -16.904 -14.309 1.00 57.44 209 SER A N 1
ATOM 1636 C CA . SER A 1 209 ? -39.813 -17.635 -13.077 1.00 57.44 209 SER A CA 1
ATOM 1637 C C . SER A 1 209 ? -41.160 -17.226 -12.461 1.00 57.44 209 SER A C 1
ATOM 1639 O O . SER A 1 209 ? -41.781 -18.046 -11.782 1.00 57.44 209 SER A O 1
ATOM 1641 N N . SER A 1 210 ? -41.625 -15.986 -12.676 1.00 60.19 210 SER A N 1
ATOM 1642 C CA . SER A 1 210 ? -42.928 -15.538 -12.170 1.00 60.19 210 SER A CA 1
ATOM 1643 C C . SER A 1 210 ? -44.071 -16.046 -13.046 1.00 60.19 210 SER A C 1
ATOM 1645 O O . SER A 1 210 ? -45.033 -16.589 -12.508 1.00 60.19 210 SER A O 1
ATOM 1647 N N . GLU A 1 211 ? -43.932 -15.975 -14.374 1.00 66.00 211 GLU A N 1
ATOM 1648 C CA . GLU A 1 211 ? -44.940 -16.493 -15.312 1.00 66.00 211 GLU A CA 1
ATOM 1649 C C . GLU A 1 211 ? -45.126 -18.010 -15.178 1.00 66.00 211 GLU A C 1
ATOM 1651 O O . GLU A 1 211 ? -46.254 -18.503 -15.159 1.00 66.00 211 GLU A O 1
ATOM 1656 N N . SER A 1 212 ? -44.038 -18.770 -15.000 1.00 64.94 212 SER A N 1
ATOM 1657 C CA . SER A 1 212 ? -44.135 -20.222 -14.778 1.00 64.94 212 SER A CA 1
ATOM 1658 C C . SER A 1 212 ? -44.824 -20.576 -13.454 1.00 64.94 212 SER A C 1
ATOM 1660 O O . SER A 1 212 ? -45.592 -21.539 -13.398 1.00 64.94 212 SER A O 1
ATOM 1662 N N . LYS A 1 213 ? -44.616 -19.791 -12.390 1.00 72.62 213 LYS A N 1
ATOM 1663 C CA . LYS A 1 213 ? -45.301 -19.989 -11.101 1.00 72.62 213 LYS A CA 1
ATOM 1664 C C . LYS A 1 213 ? -46.783 -19.620 -11.166 1.00 72.62 213 LYS A C 1
ATOM 1666 O O . LYS A 1 213 ? -47.599 -20.352 -10.606 1.00 72.62 213 LYS A O 1
ATOM 1671 N N . GLU A 1 214 ? -47.142 -18.545 -11.865 1.00 71.06 214 GLU A N 1
ATOM 1672 C CA . GLU A 1 214 ? -48.543 -18.154 -12.073 1.00 71.06 214 GLU A CA 1
ATOM 1673 C C . GLU A 1 214 ? -49.298 -19.157 -12.952 1.00 71.06 214 GLU A C 1
ATOM 1675 O O . GLU A 1 214 ? -50.410 -19.559 -12.602 1.00 71.06 214 GLU A O 1
ATOM 1680 N N . ALA A 1 215 ? -48.679 -19.654 -14.028 1.00 68.38 215 ALA A N 1
ATOM 1681 C CA . ALA A 1 215 ? -49.275 -20.678 -14.887 1.00 68.38 215 ALA A CA 1
ATOM 1682 C C . ALA A 1 215 ? -49.556 -21.990 -14.126 1.00 68.38 215 ALA A C 1
ATOM 1684 O O . ALA A 1 215 ? -50.619 -22.597 -14.282 1.00 68.38 215 ALA A O 1
ATOM 1685 N N . VAL A 1 216 ? -48.641 -22.408 -13.244 1.00 72.06 216 VAL A N 1
ATOM 1686 C CA . VAL A 1 216 ? -48.820 -23.602 -12.397 1.00 72.06 216 VAL A CA 1
ATOM 1687 C C . VAL A 1 216 ? -49.893 -23.386 -11.320 1.00 72.06 216 VAL A C 1
ATOM 1689 O O . VAL A 1 216 ? -50.641 -24.316 -11.008 1.00 72.06 216 VAL A O 1
ATOM 1692 N N . ALA A 1 217 ? -50.013 -22.179 -10.762 1.00 69.69 217 ALA A N 1
ATOM 1693 C CA . ALA A 1 217 ? -51.048 -21.853 -9.777 1.00 69.69 217 ALA A CA 1
ATOM 1694 C C . ALA A 1 217 ? -52.459 -21.810 -10.398 1.00 69.69 217 ALA A C 1
ATOM 1696 O O . ALA A 1 217 ? -53.405 -22.347 -9.813 1.00 69.69 217 ALA A O 1
ATOM 1697 N N . ALA A 1 218 ? -52.590 -21.253 -11.606 1.00 68.75 218 ALA A N 1
ATOM 1698 C CA . ALA A 1 218 ? -53.853 -21.188 -12.344 1.00 68.75 218 ALA A CA 1
ATOM 1699 C C . ALA A 1 218 ? -54.358 -22.573 -12.798 1.00 68.75 218 ALA A C 1
ATOM 1701 O O . ALA A 1 218 ? -55.563 -22.802 -12.879 1.00 68.75 218 ALA A O 1
ATOM 1702 N N . SER A 1 219 ? -53.454 -23.529 -13.043 1.00 71.06 219 SER A N 1
ATOM 1703 C CA . SER A 1 219 ? -53.820 -24.913 -13.382 1.00 71.06 219 SER A CA 1
ATOM 1704 C C . SER A 1 219 ? -54.350 -25.725 -12.194 1.00 71.06 219 SER A C 1
ATOM 1706 O O . SER A 1 219 ? -54.997 -26.741 -12.420 1.00 71.06 219 SER A O 1
ATOM 1708 N N . LYS A 1 220 ? -54.061 -25.334 -10.946 1.00 69.69 220 LYS A N 1
ATOM 1709 C CA . LYS A 1 220 ? -54.509 -26.057 -9.737 1.00 69.69 220 LYS A CA 1
ATOM 1710 C C . LYS A 1 220 ? -55.856 -25.575 -9.188 1.00 69.69 220 LYS A C 1
ATOM 1712 O O . LYS A 1 220 ? -56.346 -26.141 -8.217 1.00 69.69 220 LYS A O 1
ATOM 1717 N N . THR A 1 221 ? -56.417 -24.513 -9.761 1.00 64.69 221 THR A N 1
ATOM 1718 C CA . THR A 1 221 ? -57.661 -23.862 -9.310 1.00 64.69 221 THR A CA 1
ATOM 1719 C C . THR A 1 221 ? -58.862 -24.116 -10.232 1.00 64.69 221 THR A C 1
ATOM 1721 O O . THR A 1 221 ? -59.945 -23.596 -9.968 1.00 64.69 221 THR A O 1
ATOM 1724 N N . LYS A 1 222 ? -58.696 -24.940 -11.272 1.00 51.50 222 LYS A N 1
ATOM 1725 C CA . LYS A 1 222 ? -59.769 -25.528 -12.091 1.00 51.50 222 LYS A CA 1
ATOM 1726 C C . LYS A 1 222 ? -59.833 -27.029 -11.852 1.00 51.50 222 LYS A C 1
ATOM 1728 O O . LYS A 1 222 ? -60.962 -27.556 -11.914 1.00 51.50 222 LYS A O 1
#

Sequence (222 aa):
DKTQLVALTLATCYNTKVVLWGIFWSTLTIHIFSAGIGRLIGGHLPTNWIHFAAGLAFIGFGLWTLRGDSLDDNEKSCDTHKKRGIFWMVFTTFFLAELGDKTMLTTVTLAAANPFIPVWLGSTVGMVLSDGLAIIVGKMLGAKLPERYIQIGASLIFFGFGIYSIIEGGEKLPFYAWIGGAAITFILLFIFFRQRFPFATKKEEEHSSSESKEAVAASKTK

Secondary structure (DSSP, 8-state):
-HHHHHHHHHHHHS-HHHHHHHHHHHHHHHHHHHHHHHHHHHTTS-HHHHHHHHHHHHHHHHHHHHH--PPPGGG----TT--TTHHHHHHHHHHHHHTTSHHHHHHHHHHHHS-HHHHHHHHHHHHHHHHHHHHHHHHHH-S---HHHHHHHHHHHHHHHHHHHHHHHHTTS-HHHHHHHHHHHHHHHHHHHHHHS--S-HHHHHHHHHHHHHHHHHHT--

Radius of gyration: 22.62 Å; chains: 1; bounding box: 77×38×56 Å

Foldseek 3Di:
DVLLVVLQLLVVLDPNVLLLLLLLVLLLVLLLVLLVLLQVLLVPDDLLVLLQVLLLVLLLLLLVLLLDDDDDPVSNDSPPPDPPDSSVVSNVVSNVVPVVDPLSVNLSSDSSNDPSPCSSVVSSVVVSVVSVCSNVCCVPPVDPDPSNVVSNVSSVVSNVSSVVSNVRSVPPDDPVSVVVSVVSSVVSVVVSVCVSCVPPPVVVVVVVVVVVVVVVVVVVVD

pLDDT: mean 83.54, std 13.96, range [47.88, 96.19]